Protein AF-0000000073860003 (afdb_homodimer)

Solvent-accessible surface area (backbone atoms only — not comparable to full-atom values): 12724 Å² total; per-residue (Å²): 137,84,79,75,79,78,73,76,79,78,76,76,77,76,80,71,70,50,62,72,56,53,66,66,61,43,52,67,66,56,49,59,69,50,48,46,82,46,78,40,87,59,36,32,38,43,26,42,56,38,38,38,33,42,31,60,68,86,55,84,85,68,78,48,29,36,43,31,42,68,21,88,86,32,28,52,76,45,77,49,65,60,91,73,35,46,34,35,33,33,68,66,51,22,38,40,32,52,45,43,67,75,58,62,57,59,71,77,103,135,82,79,76,80,78,75,74,78,78,76,76,74,76,80,71,71,48,65,76,58,53,66,66,62,42,52,68,66,55,47,60,69,49,47,43,82,47,76,40,87,57,34,34,36,42,26,43,54,38,37,39,35,41,29,59,67,84,55,86,87,66,86,41,29,34,44,29,41,68,22,90,87,34,28,52,78,44,77,50,66,61,89,70,36,46,36,36,34,33,69,67,51,22,38,40,32,52,45,41,64,74,59,64,57,59,73,75,102

Nearest PDB structures (foldseek):
  6lk8-assembly1_j  TM=7.774E-01  e=3.484E-03  Xenopus laevis
  6lk8-assembly1_J  TM=7.773E-01  e=4.598E-03  Xenopus laevis
  8t9a-assembly1_B  TM=6.589E-01  e=7.167E-01  Homo sapiens
  8ajn-assembly1_B  TM=6.308E-01  e=1.057E+00  Homo sapiens
  8ajo-assembly1_B  TM=6.412E-01  e=1.559E+00  Homo sapiens

Organism: Portunus trituberculatus (NCBI:txid210409)

pLDDT: mean 75.08, std 23.68, range [30.08, 98.19]

Sequence (218 aa):
METGGTTPPTTVNNFSVLKHSEYYQESAENVLLAQRFLLCGTTAYIYNKNTVLCVSAVGEGDSGDRVEFSGAGDSILGVGRSQRLPLFFSATNGIVSITPTTANTSTLGMETGGTTPPTTVNNFSVLKHSEYYQESAENVLLAQRFLLCGTTAYIYNKNTVLCVSAVGEGDSGDRVEFSGAGDSILGVGRSQRLPLFFSATNGIVSITPTTANTSTLG

Structure (mmCIF, N/CA/C/O backbone):
data_AF-0000000073860003-model_v1
#
loop_
_entity.id
_entity.type
_entity.pdbx_description
1 polymer 'Nuclear pore complex protein Nup133'
#
loop_
_atom_site.group_PDB
_atom_site.id
_atom_site.type_symbol
_atom_site.label_atom_id
_atom_site.label_alt_id
_atom_site.label_comp_id
_atom_site.label_asym_id
_atom_site.label_entity_id
_atom_site.label_seq_id
_atom_site.pdbx_PDB_ins_code
_atom_site.Cartn_x
_atom_site.Cartn_y
_atom_site.Cartn_z
_atom_site.occupancy
_atom_site.B_iso_or_equiv
_atom_site.auth_seq_id
_atom_site.auth_comp_id
_atom_site.auth_asym_id
_atom_site.auth_atom_id
_atom_site.pdbx_PDB_model_num
ATOM 1 N N . MET A 1 1 ? 35.5 45.375 25.547 1 31.38 1 MET A N 1
ATOM 2 C CA . MET A 1 1 ? 34.344 44.562 25.953 1 31.38 1 MET A CA 1
ATOM 3 C C . MET A 1 1 ? 33.906 43.656 24.812 1 31.38 1 MET A C 1
ATOM 5 O O . MET A 1 1 ? 33.344 44.125 23.812 1 31.38 1 MET A O 1
ATOM 9 N N . GLU A 1 2 ? 34.781 42.719 24.422 1 41.97 2 GLU A N 1
ATOM 10 C CA . GLU A 1 2 ? 34.812 41.688 23.359 1 41.97 2 GLU A CA 1
ATOM 11 C C . GLU A 1 2 ? 33.656 40.719 23.5 1 41.97 2 GLU A C 1
ATOM 13 O O . GLU A 1 2 ? 33.562 39.969 24.469 1 41.97 2 GLU A O 1
ATOM 18 N N . THR A 1 3 ? 32.406 41.25 23.281 1 40.97 3 THR A N 1
ATOM 19 C CA . THR A 1 3 ? 31.156 40.469 23.234 1 40.97 3 THR A CA 1
ATOM 20 C C . THR A 1 3 ? 31.328 39.219 22.391 1 40.97 3 THR A C 1
ATOM 22 O O . THR A 1 3 ? 31.672 39.312 21.203 1 40.97 3 THR A O 1
ATOM 25 N N . GLY A 1 4 ? 31.781 38.125 22.953 1 41.22 4 GLY A N 1
ATOM 26 C CA . GLY A 1 4 ? 31.891 36.719 22.547 1 41.22 4 GLY A CA 1
ATOM 27 C C . GLY A 1 4 ? 30.641 36.219 21.859 1 41.22 4 GLY A C 1
ATOM 28 O O . GLY A 1 4 ? 29.516 36.562 22.25 1 41.22 4 GLY A O 1
ATOM 29 N N . GLY A 1 5 ? 30.656 36.219 20.5 1 43.28 5 GLY A N 1
ATOM 30 C CA . GLY A 1 5 ? 29.75 35.625 19.516 1 43.28 5 GLY A CA 1
ATOM 31 C C . GLY A 1 5 ? 29.297 34.219 19.875 1 43.28 5 GLY A C 1
ATOM 32 O O . GLY A 1 5 ? 30.109 33.344 20.141 1 43.28 5 GLY A O 1
ATOM 33 N N . THR A 1 6 ? 28.266 34.062 20.766 1 46.19 6 THR A N 1
ATOM 34 C CA . THR A 1 6 ? 27.578 32.812 21.094 1 46.19 6 THR A CA 1
ATOM 35 C C . THR A 1 6 ? 27.094 32.125 19.828 1 46.19 6 THR A C 1
ATOM 37 O O . THR A 1 6 ? 26.266 32.656 19.078 1 46.19 6 THR A O 1
ATOM 40 N N . THR A 1 7 ? 28.047 31.578 18.984 1 43.72 7 THR A N 1
ATOM 41 C CA . THR A 1 7 ? 27.672 30.734 17.859 1 43.72 7 THR A CA 1
ATOM 42 C C . THR A 1 7 ? 26.734 29.625 18.312 1 43.72 7 THR A C 1
ATOM 44 O O . THR A 1 7 ? 27.031 28.891 19.266 1 43.72 7 THR A O 1
ATOM 47 N N . PRO A 1 8 ? 25.344 29.828 18.375 1 44.16 8 PRO A N 1
ATOM 48 C CA . PRO A 1 8 ? 24.422 28.734 18.703 1 44.16 8 PRO A CA 1
ATOM 49 C C . PRO A 1 8 ? 24.641 27.5 17.844 1 44.16 8 PRO A C 1
ATOM 51 O O . PRO A 1 8 ? 24.812 27.609 16.625 1 44.16 8 PRO A O 1
ATOM 54 N N . PRO A 1 9 ? 25.422 26.422 18.234 1 41.53 9 PRO A N 1
ATOM 55 C CA . PRO A 1 9 ? 25.578 25.188 17.484 1 41.53 9 PRO A CA 1
ATOM 56 C C . PRO A 1 9 ? 24.234 24.578 17.062 1 41.53 9 PRO A C 1
ATOM 58 O O . PRO A 1 9 ? 23.391 24.312 17.906 1 41.53 9 PRO A O 1
ATOM 61 N N . THR A 1 10 ? 23.422 25.125 16.094 1 39.94 10 THR A N 1
ATOM 62 C CA . THR A 1 10 ? 22.188 24.469 15.648 1 39.94 10 THR A CA 1
ATOM 63 C C . THR A 1 10 ? 22.484 23.047 15.148 1 39.94 10 THR A C 1
ATOM 65 O O . THR A 1 10 ? 23.141 22.875 14.117 1 39.94 10 THR A O 1
ATOM 68 N N . THR A 1 11 ? 22.938 22.094 15.961 1 38.38 11 THR A N 1
ATOM 69 C CA . THR A 1 11 ? 23.172 20.703 15.586 1 38.38 11 THR A CA 1
ATOM 70 C C . THR A 1 11 ? 21.906 20.094 14.977 1 38.38 11 THR A C 1
ATOM 72 O O . THR A 1 11 ? 20.891 19.953 15.648 1 38.38 11 THR A O 1
ATOM 75 N N . VAL A 1 12 ? 21.453 20.5 13.805 1 36.16 12 VAL A N 1
ATOM 76 C CA . VAL A 1 12 ? 20.406 19.75 13.109 1 36.16 12 VAL A CA 1
ATOM 77 C C . VAL A 1 12 ? 20.812 18.297 12.969 1 36.16 12 VAL A C 1
ATOM 79 O O . VAL A 1 12 ? 21.906 17.984 12.508 1 36.16 12 VAL A O 1
ATOM 82 N N . ASN A 1 13 ? 20.625 17.469 14.031 1 32.88 13 ASN A N 1
ATOM 83 C CA . ASN A 1 13 ? 20.719 16.016 13.945 1 32.88 13 ASN A CA 1
ATOM 84 C C . ASN A 1 13 ? 20 15.477 12.711 1 32.88 13 ASN A C 1
ATOM 86 O O . ASN A 1 13 ? 18.828 15.773 12.484 1 32.88 13 ASN A O 1
ATOM 90 N N . ASN A 1 14 ? 20.719 15.32 11.586 1 31.27 14 ASN A N 1
ATOM 91 C CA . ASN A 1 14 ? 20.297 14.594 10.391 1 31.27 14 ASN A CA 1
ATOM 92 C C . ASN A 1 14 ? 19.562 13.305 10.75 1 31.27 14 ASN A C 1
ATOM 94 O O . ASN A 1 14 ? 20.156 12.406 11.359 1 31.27 14 ASN A O 1
ATOM 98 N N . PHE A 1 15 ? 18.328 13.273 11.148 1 33.22 15 PHE A N 1
ATOM 99 C CA . PHE A 1 15 ? 17.5 12.078 11.219 1 33.22 15 PHE A CA 1
ATOM 100 C C . PHE A 1 15 ? 17.719 11.195 9.992 1 33.22 15 PHE A C 1
ATOM 102 O O . PHE A 1 15 ? 17.562 11.648 8.859 1 33.22 15 PHE A O 1
ATOM 109 N N . SER A 1 16 ? 18.766 10.242 9.977 1 31.83 16 SER A N 1
ATOM 110 C CA . SER A 1 16 ? 19.172 9.211 9.031 1 31.83 16 SER A CA 1
ATOM 111 C C . SER A 1 16 ? 17.969 8.375 8.586 1 31.83 16 SER A C 1
ATOM 113 O O . SER A 1 16 ? 17.25 7.809 9.414 1 31.83 16 SER A O 1
ATOM 115 N N . VAL A 1 17 ? 17.359 8.594 7.473 1 34.5 17 VAL A N 1
ATOM 116 C CA . VAL A 1 17 ? 16.656 7.824 6.457 1 34.5 17 VAL A CA 1
ATOM 117 C C . VAL A 1 17 ? 17.281 6.445 6.312 1 34.5 17 VAL A C 1
ATOM 119 O O . VAL A 1 17 ? 16.75 5.578 5.613 1 34.5 17 VAL A O 1
ATOM 122 N N . LEU A 1 18 ? 18.391 6.207 7.051 1 34.19 18 LEU A N 1
ATOM 123 C CA . LEU A 1 18 ? 19.141 4.961 6.902 1 34.19 18 LEU A CA 1
ATOM 124 C C . LEU A 1 18 ? 18.25 3.76 7.188 1 34.19 18 LEU A C 1
ATOM 126 O O . LEU A 1 18 ? 18.438 2.689 6.605 1 34.19 18 LEU A O 1
ATOM 130 N N . LYS A 1 19 ? 17.438 3.955 8.227 1 37.44 19 LYS A N 1
ATOM 131 C CA . LYS A 1 19 ? 16.844 2.693 8.648 1 37.44 19 LYS A CA 1
ATOM 132 C C . LYS A 1 19 ? 16.047 2.055 7.516 1 37.44 19 LYS A C 1
ATOM 134 O O . LYS A 1 19 ? 16.094 0.84 7.316 1 37.44 19 LYS A O 1
ATOM 139 N N . HIS A 1 20 ? 15.242 2.781 6.812 1 38.25 20 HIS A N 1
ATOM 140 C CA . HIS A 1 20 ? 14.477 2.145 5.746 1 38.25 20 HIS A CA 1
ATOM 141 C C . HIS A 1 20 ? 15.391 1.546 4.688 1 38.25 20 HIS A C 1
ATOM 143 O O . HIS A 1 20 ? 15.07 0.52 4.086 1 38.25 20 HIS A O 1
ATOM 149 N N . SER A 1 21 ? 16.516 2.211 4.43 1 39.97 21 SER A N 1
ATOM 150 C CA . SER A 1 21 ? 17.422 1.714 3.4 1 39.97 21 SER A CA 1
ATOM 151 C C . SER A 1 21 ? 18.109 0.424 3.844 1 39.97 21 SER A C 1
ATOM 153 O O . SER A 1 21 ? 18.406 -0.442 3.018 1 39.97 21 SER A O 1
ATOM 155 N N . GLU A 1 22 ? 18.516 0.365 5.066 1 41.28 22 GLU A N 1
ATOM 156 C CA . GLU A 1 22 ? 19.312 -0.774 5.512 1 41.28 22 GLU A CA 1
ATOM 157 C C . GLU A 1 22 ? 18.531 -2.074 5.414 1 41.28 22 GLU A C 1
ATOM 159 O O . GLU A 1 22 ? 19.078 -3.127 5.105 1 41.28 22 GLU A O 1
ATOM 164 N N . TYR A 1 23 ? 17.297 -1.994 5.996 1 42.53 23 TYR A N 1
ATOM 165 C CA . TYR A 1 23 ? 16.625 -3.283 6.074 1 42.53 23 TYR A CA 1
ATOM 166 C C . TYR A 1 23 ? 16.531 -3.936 4.703 1 42.53 23 TYR A C 1
ATOM 168 O O . TYR A 1 23 ? 16.594 -5.164 4.586 1 42.53 23 TYR A O 1
ATOM 176 N N . TYR A 1 24 ? 16.391 -3.078 3.723 1 46.22 24 TYR A N 1
ATOM 177 C CA . TYR A 1 24 ? 16.25 -3.709 2.416 1 46.22 24 TYR A CA 1
ATOM 178 C C . TYR A 1 24 ? 17.562 -4.375 1.99 1 46.22 24 TYR A C 1
ATOM 180 O O . TYR A 1 24 ? 17.594 -5.082 0.981 1 46.22 24 TYR A O 1
ATOM 188 N N . GLN A 1 25 ? 18.609 -3.771 2.523 1 52.16 25 GLN A N 1
ATOM 189 C CA . GLN A 1 25 ? 19.781 -4.336 1.873 1 52.16 25 GLN A CA 1
ATOM 190 C C . GLN A 1 25 ? 20.062 -5.758 2.363 1 52.16 25 GLN A C 1
ATOM 192 O O . GLN A 1 25 ? 21.172 -6.066 2.793 1 52.16 25 GLN A O 1
ATOM 197 N N . GLU A 1 26 ? 19.078 -6.328 2.885 1 58.41 26 GLU A N 1
ATOM 198 C CA . GLU A 1 26 ? 19.359 -7.738 3.145 1 58.41 26 GLU A CA 1
ATOM 199 C C . GLU A 1 26 ? 20.031 -8.398 1.948 1 58.41 26 GLU A C 1
ATOM 201 O O . GLU A 1 26 ? 19.812 -8 0.804 1 58.41 26 GLU A O 1
ATOM 206 N N . SER A 1 27 ? 21.078 -9.25 2.217 1 72.25 27 SER A N 1
ATOM 207 C CA . SER A 1 27 ? 21.641 -9.992 1.096 1 72.25 27 SER A CA 1
ATOM 208 C C . SER A 1 27 ? 20.562 -10.445 0.128 1 72.25 27 SER A C 1
ATOM 210 O O . SER A 1 27 ? 19.422 -10.688 0.533 1 72.25 27 SER A O 1
ATOM 212 N N . ALA A 1 28 ? 20.938 -10.367 -1.06 1 67.88 28 ALA A N 1
ATOM 213 C CA . ALA A 1 28 ? 20.016 -10.836 -2.088 1 67.88 28 ALA A CA 1
ATOM 214 C C . ALA A 1 28 ? 19.422 -12.195 -1.718 1 67.88 28 ALA A C 1
ATOM 216 O O . ALA A 1 28 ? 18.234 -12.453 -1.937 1 67.88 28 ALA A O 1
ATOM 217 N N . GLU A 1 29 ? 20.391 -13.023 -1.181 1 75.38 29 GLU A N 1
ATOM 218 C CA . GLU A 1 29 ? 19.953 -14.352 -0.765 1 75.38 29 GLU A CA 1
ATOM 219 C C . GLU A 1 29 ? 18.875 -14.266 0.321 1 75.38 29 GLU A C 1
ATOM 221 O O . GLU A 1 29 ? 17.844 -14.93 0.238 1 75.38 29 GLU A O 1
ATOM 226 N N . ASN A 1 30 ? 19.094 -13.492 1.27 1 76.25 30 ASN A N 1
ATOM 227 C CA . ASN A 1 30 ? 18.125 -13.344 2.361 1 76.25 30 ASN A CA 1
ATOM 228 C C . ASN A 1 30 ? 16.828 -12.727 1.879 1 76.25 30 ASN A C 1
ATOM 230 O O . ASN A 1 30 ? 15.742 -13.117 2.33 1 76.25 30 ASN A O 1
ATOM 234 N N . VAL A 1 31 ? 16.969 -11.859 0.949 1 75.44 31 VAL A N 1
ATOM 235 C CA . VAL A 1 31 ? 15.789 -11.203 0.387 1 75.44 31 VAL A CA 1
ATOM 236 C C . VAL A 1 31 ? 14.938 -12.219 -0.364 1 75.44 31 VAL A C 1
ATOM 238 O O . VAL A 1 31 ? 13.711 -12.25 -0.205 1 75.44 31 VAL A O 1
ATOM 241 N N . LEU A 1 32 ? 15.617 -13.07 -1.112 1 78.25 32 LEU A N 1
ATOM 242 C CA . LEU A 1 32 ? 14.906 -14.078 -1.885 1 78.25 32 LEU A CA 1
ATOM 243 C C . LEU A 1 32 ? 14.25 -15.102 -0.965 1 78.25 32 LEU A C 1
ATOM 245 O O . LEU A 1 32 ? 13.109 -15.516 -1.201 1 78.25 32 LEU A O 1
ATOM 249 N N . LEU A 1 33 ? 14.977 -15.352 0.1 1 79.44 33 LEU A N 1
ATOM 250 C CA . LEU A 1 33 ? 14.469 -16.359 1.027 1 79.44 33 LEU A CA 1
ATOM 251 C C . LEU A 1 33 ? 13.305 -15.797 1.847 1 79.44 33 LEU A C 1
ATOM 253 O O . LEU A 1 33 ? 12.484 -16.562 2.365 1 79.44 33 LEU A O 1
ATOM 257 N N . ALA A 1 34 ? 13.18 -14.531 1.848 1 84.94 34 ALA A N 1
ATOM 258 C CA . ALA A 1 34 ? 12.164 -13.906 2.686 1 84.94 34 ALA A CA 1
ATOM 259 C C . ALA A 1 34 ? 10.891 -13.625 1.888 1 84.94 34 ALA A C 1
ATOM 261 O O . ALA A 1 34 ? 9.891 -13.164 2.441 1 84.94 34 ALA A O 1
ATOM 262 N N . GLN A 1 35 ? 11.008 -14.008 0.613 1 91.25 35 GLN A N 1
ATOM 263 C CA . GLN A 1 35 ? 9.844 -13.719 -0.209 1 91.25 35 GLN A CA 1
ATOM 264 C C . GLN A 1 35 ? 8.789 -14.812 -0.077 1 91.25 35 GLN A C 1
ATOM 266 O O . GLN A 1 35 ? 9.125 -16 0.004 1 91.25 35 GLN A O 1
ATOM 271 N N . ARG A 1 36 ? 7.566 -14.469 0.026 1 94.81 36 ARG A N 1
ATOM 272 C CA . ARG A 1 36 ? 6.379 -15.312 -0.013 1 94.81 36 ARG A CA 1
ATOM 273 C C . ARG A 1 36 ? 5.52 -15 -1.234 1 94.81 36 ARG A C 1
ATOM 275 O O . ARG A 1 36 ? 5.734 -13.992 -1.905 1 94.81 36 ARG A O 1
ATOM 282 N N . PHE A 1 37 ? 4.605 -16.109 -1.566 1 93.31 37 PHE A N 1
ATOM 283 C CA . PHE A 1 37 ? 3.846 -15.992 -2.803 1 93.31 37 PHE A CA 1
ATOM 284 C C . PHE A 1 37 ? 2.363 -16.25 -2.555 1 93.31 37 PHE A C 1
ATOM 286 O O . PHE A 1 37 ? 2.006 -17.156 -1.808 1 93.31 37 PHE A O 1
ATOM 293 N N . LEU A 1 38 ? 1.535 -15.336 -3.199 1 95.62 38 LEU A N 1
ATOM 294 C CA . LEU A 1 38 ? 0.087 -15.508 -3.23 1 95.62 38 LEU A CA 1
ATOM 295 C C . LEU A 1 38 ? -0.454 -15.32 -4.645 1 95.62 38 LEU A C 1
ATOM 297 O O . LEU A 1 38 ? -0.144 -14.328 -5.305 1 95.62 38 LEU A O 1
ATOM 301 N N . LEU A 1 39 ? -1.175 -16.297 -5.148 1 93.88 39 LEU A N 1
ATOM 302 C CA . LEU A 1 39 ? -1.792 -16.188 -6.465 1 93.88 39 LEU A CA 1
ATOM 303 C C . LEU A 1 39 ? -3.295 -15.969 -6.344 1 93.88 39 LEU A C 1
ATOM 305 O O . LEU A 1 39 ? -3.986 -16.719 -5.652 1 93.88 39 LEU A O 1
ATOM 309 N N . CYS A 1 40 ? -3.748 -14.875 -6.922 1 94.38 40 CYS A N 1
ATOM 310 C CA . CYS A 1 40 ? -5.172 -14.578 -7.008 1 94.38 40 CYS A CA 1
ATOM 311 C C . CYS A 1 40 ? -5.598 -14.352 -8.453 1 94.38 40 CYS A C 1
ATOM 313 O O . CYS A 1 40 ? -5.266 -13.32 -9.047 1 94.38 40 CYS A O 1
ATOM 315 N N . GLY A 1 41 ? -6.332 -15.227 -9.023 1 91.19 41 GLY A N 1
ATOM 316 C CA . GLY A 1 41 ? -6.602 -15.141 -10.445 1 91.19 41 GLY A CA 1
ATOM 317 C C . GLY A 1 41 ? -5.348 -15.195 -11.297 1 91.19 41 GLY A C 1
ATOM 318 O O . GLY A 1 41 ? -4.539 -16.109 -11.164 1 91.19 41 GLY A O 1
ATOM 319 N N . THR A 1 42 ? -5.176 -14.141 -12.109 1 90.88 42 THR A N 1
ATOM 320 C CA . THR A 1 42 ? -4.016 -14.102 -12.992 1 90.88 42 THR A CA 1
ATOM 321 C C . THR A 1 42 ? -2.932 -13.188 -12.422 1 90.88 42 THR A C 1
ATOM 323 O O . THR A 1 42 ? -1.959 -12.867 -13.109 1 90.88 42 THR A O 1
ATOM 326 N N . THR A 1 43 ? -3.066 -12.805 -11.211 1 92.38 43 THR A N 1
ATOM 327 C CA . THR A 1 43 ? -2.078 -11.922 -10.602 1 92.38 43 THR A CA 1
ATOM 328 C C . THR A 1 43 ? -1.357 -12.633 -9.461 1 92.38 43 THR A C 1
ATOM 330 O O . THR A 1 43 ? -1.997 -13.219 -8.578 1 92.38 43 THR A O 1
ATOM 333 N N . ALA A 1 44 ? -0.019 -12.648 -9.562 1 92.88 44 ALA A N 1
ATOM 334 C CA . ALA A 1 44 ? 0.825 -13.148 -8.484 1 92.88 44 ALA A CA 1
ATOM 335 C C . ALA A 1 44 ? 1.304 -12.008 -7.586 1 92.88 44 ALA A C 1
ATOM 337 O O . ALA A 1 44 ? 1.68 -10.938 -8.078 1 92.88 44 ALA A O 1
ATOM 338 N N . TYR A 1 45 ? 1.245 -12.203 -6.285 1 95.06 45 TYR A N 1
ATOM 339 C CA . TYR A 1 45 ? 1.774 -11.281 -5.285 1 95.06 45 TYR A CA 1
ATOM 340 C C . TYR A 1 45 ? 3.006 -11.859 -4.605 1 95.06 45 TYR A C 1
ATOM 342 O O . TYR A 1 45 ? 2.914 -12.867 -3.891 1 9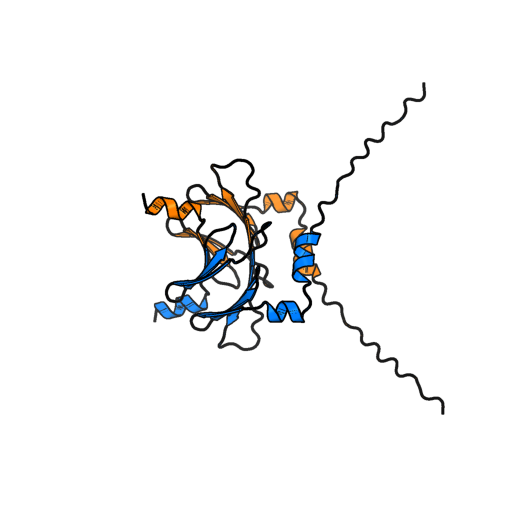5.06 45 TYR A O 1
ATOM 350 N N . ILE A 1 46 ? 4.145 -11.273 -4.898 1 94.62 46 ILE A N 1
ATOM 351 C CA . ILE A 1 46 ? 5.41 -11.625 -4.266 1 94.62 46 ILE A CA 1
ATOM 352 C C . ILE A 1 46 ? 5.738 -10.617 -3.166 1 94.62 46 ILE A C 1
ATOM 354 O O . ILE A 1 46 ? 5.77 -9.406 -3.412 1 94.62 46 ILE A O 1
ATOM 358 N N . TYR A 1 47 ? 5.852 -11.203 -1.932 1 95.62 47 TYR A N 1
ATOM 359 C CA . TYR A 1 47 ? 5.957 -10.211 -0.871 1 95.62 47 TYR A CA 1
ATOM 360 C C . TYR A 1 47 ? 6.961 -10.641 0.19 1 95.62 47 TYR A C 1
ATOM 362 O O . TYR A 1 47 ? 7.258 -11.836 0.321 1 95.62 47 TYR A O 1
ATOM 370 N N . ASN A 1 48 ? 7.574 -9.68 0.805 1 94.62 48 ASN A N 1
ATOM 371 C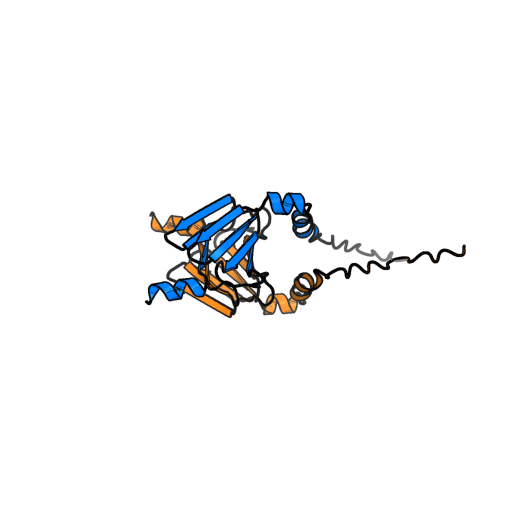 CA . ASN A 1 48 ? 8.32 -9.852 2.045 1 94.62 48 ASN A CA 1
ATOM 372 C C . ASN A 1 48 ? 7.695 -9.07 3.195 1 94.62 48 ASN A C 1
ATOM 374 O O . ASN A 1 48 ? 6.527 -8.68 3.121 1 94.62 48 ASN A O 1
ATOM 378 N N . LYS A 1 49 ? 8.406 -8.773 4.219 1 93.5 49 LYS A N 1
ATOM 379 C CA . LYS A 1 49 ? 7.836 -8.172 5.422 1 93.5 49 LYS A CA 1
ATOM 380 C C . LYS A 1 49 ? 7.289 -6.777 5.137 1 93.5 49 LYS A C 1
ATOM 382 O O . LYS A 1 49 ? 6.336 -6.336 5.781 1 93.5 49 LYS A O 1
ATOM 387 N N . ASN A 1 50 ? 7.75 -6.141 4.082 1 93.75 50 ASN A N 1
ATOM 388 C CA . ASN A 1 50 ? 7.395 -4.73 3.961 1 93.75 50 ASN A CA 1
ATOM 389 C C . ASN A 1 50 ? 6.945 -4.383 2.545 1 93.75 50 ASN A C 1
ATOM 391 O O . ASN A 1 50 ? 6.586 -3.238 2.266 1 93.75 50 ASN A O 1
ATOM 395 N N . THR A 1 51 ? 7.02 -5.402 1.67 1 94.19 51 THR A N 1
ATOM 396 C CA . THR A 1 51 ? 6.781 -5.055 0.273 1 94.19 51 THR A CA 1
ATOM 397 C C . THR A 1 51 ? 5.902 -6.102 -0.402 1 94.19 51 THR A C 1
ATOM 399 O O . THR A 1 51 ? 6.074 -7.301 -0.181 1 94.19 51 THR A O 1
ATOM 402 N N . VAL A 1 52 ? 5.004 -5.605 -1.275 1 96.69 52 VAL A N 1
ATOM 403 C CA . VAL A 1 52 ? 4.227 -6.461 -2.166 1 96.69 52 VAL A CA 1
ATOM 404 C C . VAL A 1 52 ? 4.512 -6.09 -3.619 1 96.69 52 VAL A C 1
ATOM 406 O O . VAL A 1 52 ? 4.324 -4.941 -4.023 1 96.69 52 VAL A O 1
ATOM 409 N N . LEU A 1 53 ? 5.039 -7.086 -4.34 1 93.94 53 LEU A N 1
ATOM 410 C CA . LEU A 1 53 ? 5.199 -6.961 -5.785 1 93.94 53 LEU A CA 1
ATOM 411 C C . LEU A 1 53 ? 4.074 -7.68 -6.52 1 93.94 53 LEU A C 1
ATOM 413 O O . LEU A 1 53 ? 3.852 -8.875 -6.309 1 93.94 53 LEU A O 1
ATOM 417 N N . CYS A 1 54 ? 3.289 -6.906 -7.297 1 94.56 54 CYS A N 1
ATOM 418 C CA . CYS A 1 54 ? 2.184 -7.465 -8.07 1 94.56 54 CYS A CA 1
ATOM 419 C C . CYS A 1 54 ? 2.607 -7.742 -9.508 1 94.56 54 CYS A C 1
ATOM 421 O O . CYS A 1 54 ? 3.012 -6.824 -10.227 1 94.56 54 CYS A O 1
ATOM 423 N N . VAL A 1 55 ? 2.469 -9.055 -9.914 1 91.5 55 VAL A N 1
ATOM 424 C CA . VAL A 1 55 ? 2.924 -9.453 -11.242 1 91.5 55 VAL A CA 1
ATOM 425 C C . VAL A 1 55 ? 1.829 -10.242 -11.953 1 91.5 55 VAL A C 1
ATOM 427 O O . VAL A 1 55 ? 1.162 -11.078 -11.336 1 91.5 55 VAL A O 1
ATOM 430 N N . SER A 1 56 ? 1.568 -9.844 -13.164 1 90.25 56 SER A N 1
ATOM 431 C CA . SER A 1 56 ? 0.675 -10.688 -13.953 1 90.25 56 SER A CA 1
ATOM 432 C C . SER A 1 56 ? 1.286 -12.062 -14.203 1 90.25 56 SER A C 1
ATOM 434 O O . SER A 1 56 ? 2.451 -12.164 -14.586 1 90.25 56 SER A O 1
ATOM 436 N N . ALA A 1 57 ? 0.534 -13.055 -13.977 1 85.81 57 ALA A N 1
ATOM 437 C CA . ALA A 1 57 ? 0.997 -14.422 -14.188 1 85.81 57 ALA A CA 1
ATOM 438 C C . ALA A 1 57 ? 0.924 -14.797 -15.664 1 85.81 57 ALA A C 1
ATOM 440 O O . ALA A 1 57 ? 1.539 -15.773 -16.094 1 85.81 57 ALA A O 1
ATOM 441 N N . VAL A 1 58 ? 0.139 -14.133 -16.516 1 81 58 VAL A N 1
ATOM 442 C CA . VAL A 1 58 ? -0.068 -14.523 -17.906 1 81 58 VAL A CA 1
ATOM 443 C C . VAL A 1 58 ? 0.681 -13.562 -18.844 1 81 58 VAL A C 1
ATOM 445 O O . VAL A 1 58 ? 0.739 -13.781 -20.047 1 81 58 VAL A O 1
ATOM 448 N N . GLY A 1 59 ? 1.502 -12.555 -18.422 1 71.19 59 GLY A N 1
ATOM 449 C CA . GLY A 1 59 ? 2.189 -11.617 -19.297 1 71.19 59 GLY A CA 1
ATOM 450 C C . GLY A 1 59 ? 3.695 -11.625 -19.109 1 71.19 59 GLY A C 1
ATOM 451 O O . GLY A 1 59 ? 4.191 -11.945 -18.031 1 71.19 59 GLY A O 1
ATOM 452 N N . GLU A 1 60 ? 4.418 -11.695 -20.266 1 65.81 60 GLU A N 1
ATOM 453 C CA . GLU A 1 60 ? 5.879 -11.641 -20.25 1 65.81 60 GLU A CA 1
ATOM 454 C C . GLU A 1 60 ? 6.379 -10.227 -20.016 1 65.81 60 GLU A C 1
ATOM 456 O O . GLU A 1 60 ? 5.781 -9.258 -20.5 1 65.81 60 GLU A O 1
ATOM 461 N N . GLY A 1 61 ? 7.453 -10.07 -19.188 1 63.28 61 GLY A N 1
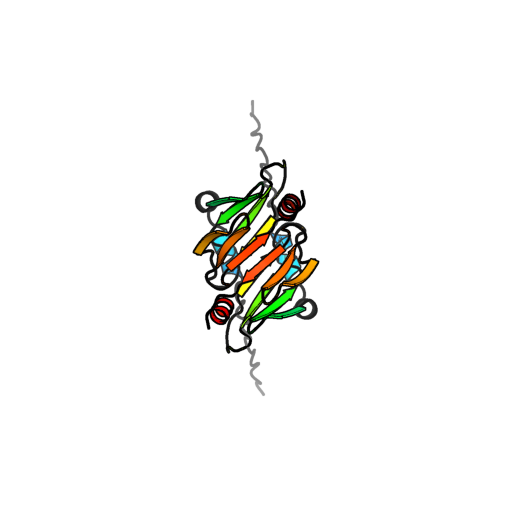ATOM 462 C CA . GLY A 1 61 ? 8.219 -8.836 -19.172 1 63.28 61 GLY A CA 1
ATOM 463 C C . GLY A 1 61 ? 7.652 -7.797 -18.234 1 63.28 61 GLY A C 1
ATOM 464 O O . GLY A 1 61 ? 8.078 -6.641 -18.234 1 63.28 61 GLY A O 1
ATOM 465 N N . ASP A 1 62 ? 6.551 -8.117 -17.5 1 63.62 62 ASP A N 1
ATOM 466 C CA . ASP A 1 62 ? 5.98 -7.047 -16.672 1 63.62 62 ASP A CA 1
ATOM 467 C C . ASP A 1 62 ? 6.84 -6.785 -15.445 1 63.62 62 ASP A C 1
ATOM 469 O O . ASP A 1 62 ? 7.227 -7.719 -14.734 1 63.62 62 ASP A O 1
ATOM 473 N N . SER A 1 63 ? 7.465 -5.559 -15.461 1 72.75 63 SER A N 1
ATOM 474 C CA . SER A 1 63 ? 8.062 -5.113 -14.203 1 72.75 63 SER A CA 1
ATOM 475 C C . SER A 1 63 ? 7.004 -4.895 -13.133 1 72.75 63 SER A C 1
ATOM 477 O O . SER A 1 63 ? 6.062 -4.117 -13.328 1 72.75 63 SER A O 1
ATOM 479 N N . GLY A 1 64 ? 6.809 -5.891 -12.406 1 83.44 64 GLY A N 1
ATOM 480 C CA . GLY A 1 64 ? 5.902 -5.902 -11.273 1 83.44 64 GLY A CA 1
ATOM 481 C C . GLY A 1 64 ? 5.68 -4.527 -10.672 1 83.44 64 GLY A C 1
ATOM 482 O O . GLY A 1 64 ? 6.465 -3.607 -10.898 1 83.44 64 GLY A O 1
ATOM 483 N N . ASP A 1 65 ? 4.414 -4.273 -10.164 1 89.5 65 ASP A N 1
ATOM 484 C CA . ASP A 1 65 ? 4.074 -3.072 -9.406 1 89.5 65 ASP A CA 1
ATOM 485 C C . ASP A 1 65 ? 4.281 -3.295 -7.91 1 89.5 65 ASP A C 1
ATOM 487 O O . ASP A 1 65 ? 4.137 -4.414 -7.418 1 89.5 65 ASP A O 1
ATOM 491 N N . ARG A 1 66 ? 4.645 -2.123 -7.242 1 94.06 66 ARG A N 1
ATOM 492 C CA . ARG A 1 66 ? 5.094 -2.326 -5.871 1 94.06 66 ARG A CA 1
ATOM 493 C C . ARG A 1 66 ? 4.316 -1.441 -4.902 1 94.06 66 ARG A C 1
ATOM 495 O O . ARG A 1 66 ? 4.156 -0.242 -5.141 1 94.06 66 ARG A O 1
ATOM 502 N N . VAL A 1 67 ? 3.809 -2.033 -3.867 1 97.12 67 VAL A N 1
ATOM 503 C CA . VAL A 1 67 ? 3.236 -1.358 -2.707 1 97.12 67 VAL A CA 1
ATOM 504 C C . VAL A 1 67 ? 4.098 -1.628 -1.475 1 97.12 67 VAL A C 1
ATOM 506 O O . VAL A 1 67 ? 4.434 -2.779 -1.184 1 97.12 67 VAL A O 1
ATOM 509 N N . GLU A 1 68 ? 4.434 -0.542 -0.728 1 96.56 68 GLU A N 1
ATOM 510 C CA . GLU A 1 68 ? 5.344 -0.701 0.402 1 96.56 68 GLU A CA 1
ATOM 511 C C . GLU A 1 68 ? 4.699 -0.235 1.703 1 96.56 68 GLU A C 1
ATOM 513 O O . GLU A 1 68 ? 4 0.781 1.727 1 96.56 68 GLU A O 1
ATOM 518 N N . PHE A 1 69 ? 4.91 -1.016 2.678 1 95 69 PHE A N 1
ATOM 519 C CA . PHE A 1 69 ? 4.57 -0.718 4.062 1 95 69 PHE A CA 1
ATOM 520 C C . PHE A 1 69 ? 5.762 -0.109 4.797 1 95 69 PHE A C 1
ATOM 522 O O . PHE A 1 69 ? 6.625 -0.832 5.293 1 95 69 PHE A O 1
ATOM 529 N N . SER A 1 70 ? 5.75 1.191 4.809 1 91.5 70 SER A N 1
ATOM 530 C CA . SER A 1 70 ? 7.004 1.872 5.113 1 91.5 70 SER A CA 1
ATOM 531 C C . SER A 1 70 ? 6.93 2.582 6.461 1 91.5 70 SER A C 1
ATOM 533 O O . SER A 1 70 ? 7.902 3.205 6.895 1 91.5 70 SER A O 1
ATOM 535 N N . GLY A 1 71 ? 5.914 2.486 7.129 1 86.31 71 GLY A N 1
ATOM 536 C CA . GLY A 1 71 ? 5.836 3.115 8.438 1 86.31 71 GLY A CA 1
ATOM 537 C C . GLY A 1 71 ? 6.781 2.496 9.453 1 86.31 71 GLY A C 1
ATOM 538 O O . GLY A 1 71 ? 7.156 1.328 9.328 1 86.31 71 GLY A O 1
ATOM 539 N N . ALA A 1 72 ? 7.164 3.346 10.383 1 85.25 72 ALA A N 1
ATOM 540 C CA . ALA A 1 72 ? 7.996 2.82 11.461 1 85.25 72 ALA A CA 1
ATOM 541 C C . ALA A 1 72 ? 7.316 1.647 12.156 1 85.25 72 ALA A C 1
ATOM 543 O O . ALA A 1 72 ? 6.168 1.758 12.594 1 85.25 72 ALA A O 1
ATOM 544 N N . GLY A 1 73 ? 8.008 0.494 12.188 1 87.44 73 GLY A N 1
ATOM 545 C CA . GLY A 1 73 ? 7.48 -0.683 12.867 1 87.44 73 GLY A CA 1
ATOM 546 C C . GLY A 1 73 ? 6.426 -1.415 12.055 1 87.44 73 GLY A C 1
ATOM 547 O O . GLY A 1 73 ? 5.867 -2.41 12.516 1 87.44 73 GLY A O 1
ATOM 548 N N . ASP A 1 74 ? 6.16 -0.905 10.93 1 91.56 74 ASP A N 1
ATOM 549 C CA . ASP A 1 74 ? 5.137 -1.563 10.117 1 91.56 74 ASP A CA 1
ATOM 550 C C . ASP A 1 74 ? 5.699 -2.799 9.422 1 91.56 74 ASP A C 1
ATOM 552 O O . ASP A 1 74 ? 6.879 -2.832 9.062 1 91.56 74 ASP A O 1
ATOM 556 N N . SER A 1 75 ? 4.898 -3.766 9.336 1 95.44 75 SER A N 1
ATOM 557 C CA . SER A 1 75 ? 5.203 -5.004 8.625 1 95.44 75 SER A CA 1
ATOM 558 C C . SER A 1 75 ? 3.932 -5.762 8.258 1 95.44 75 SER A C 1
ATOM 560 O O . SER A 1 75 ? 2.889 -5.574 8.883 1 95.44 75 SER A O 1
ATOM 562 N N . ILE A 1 76 ? 4.031 -6.559 7.223 1 97.12 76 ILE A N 1
ATOM 563 C CA . ILE A 1 76 ? 2.959 -7.496 6.906 1 97.12 76 ILE A CA 1
ATOM 564 C C . ILE A 1 76 ? 2.992 -8.672 7.883 1 97.12 76 ILE A C 1
ATOM 566 O O . ILE A 1 76 ? 3.955 -9.438 7.902 1 97.12 76 ILE A O 1
ATOM 570 N N . LEU A 1 77 ? 1.994 -8.758 8.648 1 96.88 77 LEU A N 1
ATOM 571 C CA . LEU A 1 77 ? 1.892 -9.805 9.656 1 96.88 77 LEU A CA 1
ATOM 572 C C . LEU A 1 77 ? 1.387 -11.102 9.047 1 96.88 77 LEU A C 1
ATOM 574 O O . LEU A 1 77 ? 1.637 -12.188 9.578 1 96.88 77 LEU A O 1
ATOM 578 N N . GLY A 1 78 ? 0.535 -10.961 7.992 1 96.56 78 GLY A N 1
ATOM 579 C CA . GLY A 1 78 ? -0.085 -12.078 7.305 1 96.56 78 GLY A CA 1
ATOM 580 C C . GLY A 1 78 ? -0.838 -11.672 6.055 1 96.56 78 GLY A C 1
ATOM 581 O O . GLY A 1 78 ? -1.025 -10.484 5.793 1 96.56 78 GLY A O 1
ATOM 582 N N . VAL A 1 79 ? -1.108 -12.766 5.324 1 97 79 VAL A N 1
ATOM 583 C CA . VAL A 1 79 ? -1.853 -12.531 4.09 1 97 79 VAL A CA 1
ATOM 584 C C . VAL A 1 79 ? -3.018 -13.516 4 1 97 79 VAL A C 1
ATOM 586 O O . VAL A 1 79 ? -2.918 -14.656 4.469 1 97 79 VAL A O 1
ATOM 589 N N . GLY A 1 80 ? -4.105 -12.93 3.529 1 94.81 80 GLY A N 1
ATOM 590 C CA . GLY A 1 80 ? -5.273 -13.75 3.248 1 94.81 80 GLY A CA 1
ATOM 591 C C . GLY A 1 80 ? -5.996 -13.344 1.976 1 94.81 80 GLY A C 1
ATOM 592 O O . GLY A 1 80 ? -5.461 -12.578 1.172 1 94.81 80 GLY A O 1
ATOM 593 N N . ARG A 1 81 ? -7.133 -14.07 1.738 1 94.06 81 ARG A N 1
ATOM 594 C CA . ARG A 1 81 ? -7.934 -13.727 0.564 1 94.06 81 ARG A CA 1
ATOM 595 C C . ARG A 1 81 ? -9.422 -13.742 0.892 1 94.06 81 ARG A C 1
ATOM 597 O O . ARG A 1 81 ? -9.898 -14.617 1.616 1 94.06 81 ARG A O 1
ATOM 604 N N . SER A 1 82 ? -9.992 -12.672 0.486 1 94.44 82 SER A N 1
ATOM 605 C CA . SER A 1 82 ? -11.453 -12.648 0.417 1 94.44 82 SER A CA 1
ATOM 606 C C . SER A 1 82 ? -11.938 -12.836 -1.018 1 94.44 82 SER A C 1
ATOM 608 O O . SER A 1 82 ? -11.875 -11.906 -1.823 1 94.44 82 SER A O 1
ATOM 610 N N . GLN A 1 83 ? -12.445 -14.023 -1.381 1 88.88 83 GLN A N 1
ATOM 611 C CA . GLN A 1 83 ? -12.719 -14.398 -2.764 1 88.88 83 GLN A CA 1
ATOM 612 C C . GLN A 1 83 ? -11.492 -14.195 -3.646 1 88.88 83 GLN A C 1
ATOM 614 O O . GLN A 1 83 ? -10.477 -14.875 -3.48 1 88.88 83 GLN A O 1
ATOM 619 N N . ARG A 1 84 ? -11.359 -13.227 -4.512 1 86.81 84 ARG A N 1
ATOM 620 C CA . ARG A 1 84 ? -10.211 -13.008 -5.387 1 86.81 84 ARG A CA 1
ATOM 621 C C . ARG A 1 84 ? -9.461 -11.734 -5.004 1 86.81 84 ARG A C 1
ATOM 623 O O . ARG A 1 84 ? -8.648 -11.227 -5.785 1 86.81 84 ARG A O 1
ATOM 630 N N . LEU A 1 85 ? -9.773 -11.312 -3.812 1 93.12 85 LEU A N 1
ATOM 631 C CA . LEU A 1 85 ? -9.164 -10.078 -3.33 1 93.12 85 LEU A CA 1
ATOM 632 C C . LEU A 1 85 ? -8.055 -10.375 -2.328 1 93.12 85 LEU A C 1
ATOM 634 O O . LEU A 1 85 ? -8.328 -10.836 -1.216 1 93.12 85 LEU A O 1
ATOM 638 N N . PRO A 1 86 ? -6.812 -10.18 -2.648 1 96.75 86 PRO A N 1
ATOM 639 C CA . PRO A 1 86 ? -5.75 -10.359 -1.66 1 96.75 86 PRO A CA 1
ATOM 640 C C . PRO A 1 86 ? -5.828 -9.359 -0.515 1 96.75 86 PRO A C 1
ATOM 642 O O . PRO A 1 86 ? -6.086 -8.172 -0.746 1 96.75 86 PRO A O 1
ATOM 645 N N . LEU A 1 87 ? -5.598 -9.836 0.693 1 97.94 87 LEU A N 1
ATOM 646 C CA . LEU A 1 87 ? -5.629 -9.031 1.913 1 97.94 87 LEU A CA 1
ATOM 647 C C . LEU A 1 87 ? -4.289 -9.094 2.637 1 97.94 87 LEU A C 1
ATOM 649 O O . LEU A 1 87 ? -3.789 -10.18 2.938 1 97.94 87 LEU A O 1
ATOM 653 N N . PHE A 1 88 ? -3.723 -7.996 2.881 1 98.06 88 PHE A N 1
ATOM 654 C CA . PHE A 1 88 ? -2.471 -7.906 3.623 1 98.06 88 PHE A CA 1
ATOM 655 C C . PHE A 1 88 ? -2.693 -7.27 4.988 1 98.06 88 PHE A C 1
ATOM 657 O O . PHE A 1 88 ? -3.102 -6.109 5.078 1 98.06 88 PHE A O 1
ATOM 664 N N . PHE A 1 89 ? -2.367 -8.055 5.984 1 97.69 89 PHE A N 1
ATOM 665 C CA . PHE A 1 89 ? -2.523 -7.57 7.348 1 97.69 89 PHE A CA 1
ATOM 666 C C . PHE A 1 89 ? -1.279 -6.816 7.801 1 97.69 89 PHE A C 1
ATOM 668 O O . PHE A 1 89 ? -0.215 -7.414 7.977 1 97.69 89 PHE A O 1
ATOM 675 N N . SER A 1 90 ? -1.424 -5.512 7.953 1 96.62 90 SER A N 1
ATOM 676 C CA . SER A 1 90 ? -0.345 -4.617 8.359 1 96.62 90 SER A CA 1
ATOM 677 C C . SER A 1 90 ? -0.339 -4.41 9.875 1 96.62 90 SER A C 1
ATOM 679 O O . SER A 1 90 ? -1.396 -4.25 10.484 1 96.62 90 SER A O 1
ATOM 681 N N . ALA A 1 91 ? 0.815 -4.348 10.422 1 95.75 91 ALA A N 1
ATOM 682 C CA . ALA A 1 91 ? 0.964 -4.164 11.859 1 95.75 91 ALA A CA 1
ATOM 683 C C . ALA A 1 91 ? 0.39 -2.824 12.305 1 95.75 91 ALA A C 1
ATOM 685 O O . ALA A 1 91 ? -0.066 -2.684 13.445 1 95.75 91 ALA A O 1
ATOM 686 N N . THR A 1 92 ? 0.368 -1.818 11.352 1 92.88 92 THR A N 1
ATOM 687 C CA . THR A 1 92 ? 0.029 -0.478 11.812 1 92.88 92 THR A CA 1
ATOM 688 C C . THR A 1 92 ? -1.148 0.087 11.023 1 92.88 92 THR A C 1
ATOM 690 O O . THR A 1 92 ? -1.883 0.943 11.523 1 92.88 92 THR A O 1
ATOM 693 N N . ASN A 1 93 ? -1.445 -0.427 9.82 1 93.69 93 ASN A N 1
ATOM 694 C CA . ASN A 1 93 ? -2.443 0.173 8.945 1 93.69 93 ASN A CA 1
ATOM 695 C C . ASN A 1 93 ? -3.756 -0.605 8.977 1 93.69 93 ASN A C 1
ATOM 697 O O . ASN A 1 93 ? -4.789 -0.109 8.516 1 93.69 93 ASN A O 1
ATOM 701 N N . GLY A 1 94 ? -3.775 -1.731 9.516 1 95.44 94 GLY A N 1
ATOM 702 C CA . GLY A 1 94 ? -4.91 -2.631 9.383 1 95.44 94 GLY A CA 1
ATOM 703 C C . GLY A 1 94 ? -4.832 -3.516 8.156 1 95.44 94 GLY A C 1
ATOM 704 O O . GLY A 1 94 ? -3.812 -4.164 7.914 1 95.44 94 GLY A O 1
ATOM 705 N N . ILE A 1 95 ? -5.895 -3.547 7.336 1 97 95 ILE A N 1
ATOM 706 C CA . ILE A 1 95 ? -5.926 -4.402 6.152 1 97 95 ILE A CA 1
ATOM 707 C C . ILE A 1 95 ? -5.73 -3.551 4.898 1 97 95 ILE A C 1
ATOM 709 O O . ILE A 1 95 ? -6.434 -2.561 4.695 1 97 95 ILE A O 1
ATOM 713 N N . VAL A 1 96 ? -4.789 -3.912 4.105 1 98 96 VAL A N 1
ATOM 714 C CA . VAL A 1 96 ? -4.578 -3.318 2.791 1 98 96 VAL A CA 1
ATOM 715 C C . VAL A 1 96 ? -4.949 -4.328 1.704 1 98 96 VAL A C 1
ATOM 717 O O . VAL A 1 96 ? -4.453 -5.457 1.7 1 98 96 VAL A O 1
ATOM 720 N N . SER A 1 97 ? -5.75 -3.922 0.828 1 98.19 97 SER A N 1
ATOM 721 C CA . SER A 1 97 ? -6.156 -4.789 -0.273 1 98.19 97 SER A CA 1
ATOM 722 C C . SER A 1 97 ? -5.793 -4.18 -1.622 1 98.19 97 SER A C 1
ATOM 724 O O . SER A 1 97 ? -5.797 -2.955 -1.777 1 98.19 97 SER A O 1
ATOM 726 N N . ILE A 1 98 ? -5.531 -5.047 -2.594 1 97.62 98 ILE A N 1
ATOM 727 C CA . ILE A 1 98 ? -5.156 -4.621 -3.938 1 97.62 98 ILE A CA 1
ATOM 728 C C . ILE A 1 98 ? -6.055 -5.305 -4.965 1 97.62 98 ILE A C 1
ATOM 730 O O . ILE A 1 98 ? -6.098 -6.535 -5.039 1 97.62 98 ILE A O 1
ATOM 734 N N . THR A 1 99 ? -6.809 -4.473 -5.699 1 95.62 99 THR A N 1
ATOM 735 C CA . THR A 1 99 ? -7.609 -4.965 -6.812 1 95.62 99 THR A CA 1
ATOM 736 C C . THR A 1 99 ? -6.969 -4.594 -8.148 1 95.62 99 THR A C 1
ATOM 738 O O . THR A 1 99 ? -7.082 -3.451 -8.602 1 95.62 99 THR A O 1
ATOM 741 N N . PRO A 1 100 ? -6.316 -5.602 -8.719 1 92.06 100 PRO A N 1
ATOM 742 C CA . PRO A 1 100 ? -5.684 -5.281 -10 1 92.06 100 PRO A CA 1
ATOM 743 C C . PRO A 1 100 ? -6.691 -4.859 -11.062 1 92.06 100 PRO A C 1
ATOM 745 O O . PRO A 1 100 ? -7.852 -5.273 -11.023 1 92.06 100 PRO A O 1
ATOM 748 N N . THR A 1 101 ? -6.316 -3.992 -11.961 1 86.31 101 THR A N 1
ATOM 749 C CA . THR A 1 101 ? -7.164 -3.549 -13.062 1 86.31 101 THR A CA 1
ATOM 750 C C . THR A 1 101 ? -7.668 -4.742 -13.875 1 86.31 101 THR A C 1
ATOM 752 O O . THR A 1 101 ? -8.789 -4.715 -14.391 1 86.31 101 THR A O 1
ATOM 755 N N . THR A 1 102 ? -6.879 -5.836 -13.898 1 75.81 102 THR A N 1
ATOM 756 C CA . THR A 1 102 ? -7.219 -7.023 -14.68 1 75.81 102 THR A CA 1
ATOM 757 C C . THR A 1 102 ? -8.297 -7.84 -13.969 1 75.81 102 THR A C 1
ATOM 759 O O . THR A 1 102 ? -8.945 -8.688 -14.586 1 75.81 102 THR A O 1
ATOM 762 N N . ALA A 1 103 ? -8.469 -7.727 -12.68 1 64.75 103 ALA A N 1
ATOM 763 C CA . ALA A 1 103 ? -9.469 -8.477 -11.93 1 64.75 103 ALA A CA 1
ATOM 764 C C . ALA A 1 103 ? -10.883 -8.031 -12.305 1 64.75 103 ALA A C 1
ATOM 766 O O . ALA A 1 103 ? -11.82 -8.82 -12.266 1 64.75 103 ALA A O 1
ATOM 767 N N . ASN A 1 104 ? -11.117 -6.734 -12.414 1 57 104 ASN A N 1
ATOM 768 C CA . ASN A 1 104 ? -12.453 -6.207 -12.688 1 57 104 ASN A CA 1
ATOM 769 C C . ASN A 1 104 ? -12.984 -6.688 -14.039 1 57 104 ASN A C 1
ATOM 771 O O . ASN A 1 104 ? -14.18 -6.602 -14.305 1 57 104 ASN A O 1
ATOM 775 N N . THR A 1 105 ? -12.18 -7.082 -14.812 1 50.34 105 THR A N 1
ATOM 776 C CA . THR A 1 105 ? -12.727 -7.543 -16.078 1 50.34 105 THR A CA 1
ATOM 777 C C . THR A 1 105 ? -13.406 -8.898 -15.922 1 50.34 105 THR A C 1
ATOM 779 O O . THR A 1 105 ? -14.195 -9.312 -16.781 1 50.34 105 THR A O 1
ATOM 782 N N . SER A 1 106 ? -13.078 -9.578 -14.977 1 51.31 106 SER A N 1
ATOM 783 C CA . SER A 1 106 ? -13.719 -10.891 -14.961 1 51.31 106 SER A CA 1
ATOM 784 C C . SER A 1 106 ? -15.156 -10.789 -14.461 1 51.31 106 SER A C 1
ATOM 786 O O . SER A 1 106 ? -15.906 -11.766 -14.531 1 51.31 106 SER A O 1
ATOM 788 N N . THR A 1 107 ? -15.469 -9.75 -13.703 1 43.5 107 THR A N 1
ATOM 789 C CA . THR A 1 107 ? -16.844 -9.844 -13.219 1 43.5 107 THR A CA 1
ATOM 790 C C . THR A 1 107 ? -17.828 -9.391 -14.289 1 43.5 107 THR A C 1
ATOM 792 O O . THR A 1 107 ? -19.047 -9.562 -14.133 1 43.5 107 THR A O 1
ATOM 795 N N . LEU A 1 108 ? -17.391 -8.648 -15.141 1 38.25 108 LEU A N 1
ATOM 796 C CA . LEU A 1 108 ? -18.438 -8.234 -16.062 1 38.25 108 LEU A CA 1
ATOM 797 C C . LEU A 1 108 ? -18.578 -9.234 -17.219 1 38.25 108 LEU A C 1
ATOM 799 O O . LEU A 1 108 ? -19.359 -9.008 -18.141 1 38.25 108 LEU A O 1
ATOM 803 N N . GLY A 1 109 ? -17.875 -10.195 -17.375 1 34.88 109 GLY A N 1
ATOM 804 C CA . GLY A 1 109 ? -18.25 -11.148 -18.391 1 34.88 109 GLY A CA 1
ATOM 805 C C . GLY A 1 109 ? -18.984 -12.359 -17.844 1 34.88 109 GLY A C 1
ATOM 806 O O . GLY A 1 109 ? -18.859 -12.68 -16.656 1 34.88 109 GLY A O 1
ATOM 807 N N . MET B 1 1 ? 57.062 -13.117 -25.25 1 30.08 1 MET B N 1
ATOM 808 C CA . MET B 1 1 ? 55.969 -13.695 -24.484 1 30.08 1 MET B CA 1
ATOM 809 C C . MET B 1 1 ? 55.188 -12.617 -23.734 1 30.08 1 MET B C 1
ATOM 811 O O . MET B 1 1 ? 55.344 -12.438 -22.531 1 30.08 1 MET B O 1
ATOM 815 N N . GLU B 1 2 ? 55.031 -11.438 -24.312 1 42.09 2 GLU B N 1
ATOM 816 C CA . GLU B 1 2 ? 54.438 -10.172 -23.859 1 42.09 2 GLU B CA 1
ATOM 817 C C . GLU B 1 2 ? 52.938 -10.312 -23.656 1 42.09 2 GLU B C 1
ATOM 819 O O . GLU B 1 2 ? 52.156 -10.258 -24.609 1 42.09 2 GLU B O 1
ATOM 824 N N . THR B 1 3 ? 52.5 -11.461 -22.938 1 40.44 3 THR B N 1
ATOM 825 C CA . THR B 1 3 ? 51.094 -11.75 -22.719 1 40.44 3 THR B CA 1
ATOM 826 C C . THR B 1 3 ? 50.406 -10.547 -22.094 1 40.44 3 THR B C 1
ATOM 828 O O . THR B 1 3 ? 50.812 -10.047 -21.047 1 40.44 3 THR B O 1
ATOM 831 N N . GLY B 1 4 ? 49.75 -9.688 -22.875 1 40.62 4 GLY B N 1
ATOM 832 C CA . GLY B 1 4 ? 48.812 -8.578 -22.797 1 40.62 4 GLY B CA 1
ATOM 833 C C . GLY B 1 4 ? 47.656 -8.844 -21.844 1 40.62 4 GLY B C 1
ATOM 834 O O . GLY B 1 4 ? 47.094 -9.938 -21.859 1 40.62 4 GLY B O 1
ATOM 835 N N . GLY B 1 5 ? 47.812 -8.453 -20.531 1 42.84 5 GLY B N 1
ATOM 836 C CA . GLY B 1 5 ? 46.875 -8.406 -19.422 1 42.84 5 GLY B CA 1
ATOM 837 C C . GLY B 1 5 ? 45.531 -7.801 -19.797 1 42.84 5 GLY B C 1
ATOM 838 O O . GLY B 1 5 ? 45.469 -6.656 -20.25 1 42.84 5 GLY B O 1
ATOM 839 N N . THR B 1 6 ? 44.625 -8.531 -20.531 1 46.47 6 THR B N 1
ATOM 840 C CA . THR B 1 6 ? 43.25 -8.164 -20.844 1 46.47 6 THR B CA 1
ATOM 841 C C . THR B 1 6 ? 42.5 -7.797 -19.578 1 46.47 6 THR B C 1
ATOM 843 O O . THR B 1 6 ? 42.281 -8.633 -18.703 1 46.47 6 THR B O 1
ATOM 846 N N . THR B 1 7 ? 42.875 -6.684 -18.891 1 43.38 7 THR B N 1
ATOM 847 C CA . THR B 1 7 ? 42.062 -6.199 -17.781 1 43.38 7 THR B CA 1
ATOM 848 C C . THR B 1 7 ? 40.594 -6.023 -18.219 1 43.38 7 THR B C 1
ATOM 850 O O . THR B 1 7 ? 40.312 -5.355 -19.219 1 43.38 7 THR B O 1
ATOM 853 N N . PRO B 1 8 ? 39.688 -7.094 -18.188 1 43.06 8 PRO B N 1
ATOM 854 C CA . PRO B 1 8 ? 38.281 -6.926 -18.484 1 43.06 8 PRO B CA 1
ATOM 855 C C . PRO B 1 8 ? 37.625 -5.816 -17.656 1 43.06 8 PRO B C 1
ATOM 857 O O . PRO B 1 8 ? 37.781 -5.777 -16.422 1 43.06 8 PRO B O 1
ATOM 860 N N . PRO B 1 9 ? 37.594 -4.492 -18.016 1 41.5 9 PRO B N 1
ATOM 861 C CA . PRO B 1 9 ? 36.906 -3.447 -17.266 1 41.5 9 PRO B CA 1
ATOM 862 C C . PRO B 1 9 ? 35.438 -3.814 -16.969 1 41.5 9 PRO B C 1
ATOM 864 O O . PRO B 1 9 ? 34.656 -4.078 -17.875 1 41.5 9 PRO B O 1
ATOM 867 N N . THR B 1 10 ? 35.062 -4.82 -16.094 1 38.88 10 THR B N 1
ATOM 868 C CA . THR B 1 10 ? 33.688 -5.098 -15.773 1 38.88 10 THR B CA 1
ATOM 869 C C . THR B 1 10 ? 33 -3.848 -15.227 1 38.88 10 THR B C 1
ATOM 871 O O . THR B 1 10 ? 33.312 -3.375 -14.141 1 38.88 10 THR B O 1
ATOM 874 N N . THR B 1 11 ? 32.75 -2.773 -16 1 37.91 11 THR B N 1
ATOM 875 C CA . THR B 1 11 ? 32.031 -1.572 -15.625 1 37.91 11 THR B CA 1
ATOM 876 C C . THR B 1 11 ? 30.656 -1.932 -15.07 1 37.91 11 THR B C 1
ATOM 878 O O . THR B 1 11 ? 29.797 -2.447 -15.797 1 37.91 11 THR B O 1
ATOM 881 N N . VAL B 1 12 ? 30.516 -2.596 -13.906 1 35.72 12 VAL B N 1
ATOM 882 C CA . VAL B 1 12 ? 29.219 -2.725 -13.266 1 35.72 12 VAL B CA 1
ATOM 883 C C . VAL B 1 12 ? 28.562 -1.349 -13.125 1 35.72 12 VAL B C 1
ATOM 885 O O . VAL B 1 12 ? 29.203 -0.41 -12.625 1 35.72 12 VAL B O 1
ATOM 888 N N . ASN B 1 13 ? 27.906 -0.824 -14.195 1 32.38 13 ASN B N 1
ATOM 889 C CA . ASN B 1 13 ? 27.016 0.326 -14.125 1 32.38 13 ASN B CA 1
ATOM 890 C C . ASN B 1 13 ? 26.109 0.255 -12.898 1 32.38 13 ASN B C 1
ATOM 892 O O . ASN B 1 13 ? 25.422 -0.75 -12.68 1 32.38 13 ASN B O 1
ATOM 896 N N . ASN B 1 14 ? 26.531 0.814 -11.758 1 31.31 14 ASN B N 1
ATOM 897 C CA . ASN B 1 14 ? 25.734 1.082 -10.57 1 31.31 14 ASN B CA 1
ATOM 898 C C . ASN B 1 14 ? 24.344 1.584 -10.9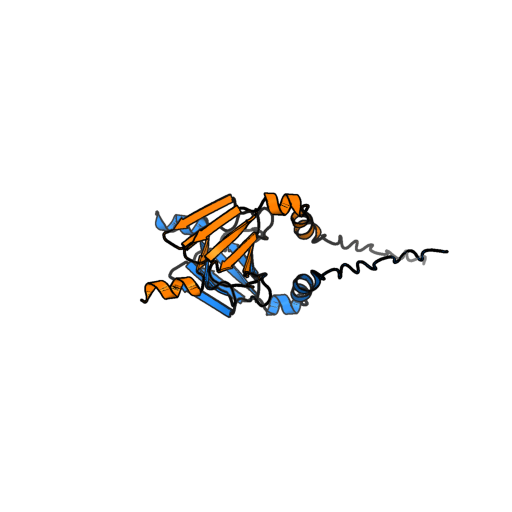45 1 31.31 14 ASN B C 1
ATOM 900 O O . ASN B 1 14 ? 24.203 2.656 -11.531 1 31.31 14 ASN B O 1
ATOM 904 N N . PHE B 1 15 ? 23.391 0.803 -11.352 1 32.88 15 PHE B N 1
ATOM 905 C CA . PHE B 1 15 ? 21.969 1.169 -11.43 1 32.88 15 PHE B CA 1
ATOM 906 C C . PHE B 1 15 ? 21.562 1.972 -10.203 1 32.88 15 PHE B C 1
ATOM 908 O O . PHE B 1 15 ? 21.719 1.511 -9.07 1 32.88 15 PHE B O 1
ATOM 915 N N . SER B 1 16 ? 21.781 3.355 -10.172 1 30.94 16 SER B N 1
ATOM 916 C CA . SER B 1 16 ? 21.375 4.363 -9.203 1 30.94 16 SER B CA 1
ATOM 917 C C . SER B 1 16 ? 19.906 4.227 -8.836 1 30.94 16 SER B C 1
ATOM 919 O O . SER B 1 16 ? 19.047 4.242 -9.719 1 30.94 16 SER B O 1
ATOM 921 N N . VAL B 1 17 ? 19.547 3.609 -7.793 1 33.72 17 VAL B N 1
ATOM 922 C CA . VAL B 1 17 ? 18.438 3.709 -6.859 1 33.72 17 VAL B CA 1
ATOM 923 C C . VAL B 1 17 ? 18.047 5.176 -6.672 1 33.72 17 VAL B C 1
ATOM 925 O O . VAL B 1 17 ? 17.078 5.484 -5.965 1 33.72 17 VAL B O 1
ATOM 928 N N . LEU B 1 18 ? 18.766 6.094 -7.355 1 33.59 18 LEU B N 1
ATOM 929 C CA . LEU B 1 18 ? 18.547 7.523 -7.18 1 33.59 18 LEU B CA 1
ATOM 930 C C . LEU B 1 18 ? 17.094 7.891 -7.445 1 33.59 18 LEU B C 1
ATOM 932 O O . LEU B 1 18 ? 16.578 8.859 -6.883 1 33.59 18 LEU B O 1
ATOM 936 N N . LYS B 1 19 ? 16.594 7.266 -8.508 1 36.62 19 LYS B N 1
ATOM 937 C CA . LYS B 1 19 ? 15.344 7.879 -8.922 1 36.62 19 LYS B CA 1
ATOM 938 C C . LYS B 1 19 ? 14.32 7.867 -7.785 1 36.62 19 LYS B C 1
ATOM 940 O O . LYS B 1 19 ? 13.602 8.844 -7.582 1 36.62 19 LYS B O 1
ATOM 945 N N . HIS B 1 20 ? 14.141 6.797 -7.094 1 37.81 20 HIS B N 1
ATOM 946 C CA . HIS B 1 20 ? 13.148 6.82 -6.027 1 37.81 20 HIS B CA 1
ATOM 947 C C . HIS B 1 20 ? 13.492 7.863 -4.969 1 37.81 20 HIS B C 1
ATOM 949 O O . HIS B 1 20 ? 12.602 8.422 -4.328 1 37.81 20 HIS B O 1
ATOM 955 N N . SER B 1 21 ? 14.797 8.047 -4.715 1 39.41 21 SER B N 1
ATOM 956 C CA . SER B 1 21 ? 15.195 9 -3.682 1 39.41 21 SER B CA 1
ATOM 957 C C . SER B 1 21 ? 14.93 10.438 -4.121 1 39.41 21 SER B C 1
ATOM 959 O O . SER B 1 21 ? 14.648 11.305 -3.293 1 39.41 21 SER B O 1
ATOM 961 N N . GLU B 1 22 ? 15.234 10.742 -5.352 1 40.56 22 GLU B N 1
ATOM 962 C CA . GLU B 1 22 ? 15.172 12.133 -5.801 1 40.56 22 GLU B CA 1
ATOM 963 C C . GLU B 1 22 ? 13.758 12.688 -5.672 1 40.56 22 GLU B C 1
ATOM 965 O O . GLU B 1 22 ? 13.586 13.875 -5.371 1 40.56 22 GLU B O 1
ATOM 970 N N . TYR B 1 23 ? 12.828 11.898 -6.305 1 42 23 TYR B N 1
ATOM 971 C CA . TYR B 1 23 ? 11.531 12.562 -6.43 1 42 23 TYR B CA 1
ATOM 972 C C . TYR B 1 23 ? 11.047 13.07 -5.078 1 42 23 TYR B C 1
ATOM 974 O O . TYR B 1 23 ? 10.414 14.125 -4.996 1 42 23 TYR B O 1
ATOM 982 N N . TYR B 1 24 ? 11.344 12.289 -4.078 1 45.53 24 TYR B N 1
ATOM 983 C CA . TYR B 1 24 ? 10.742 12.742 -2.828 1 45.53 24 TYR B CA 1
ATOM 984 C C . TYR B 1 24 ? 11.398 14.031 -2.342 1 45.53 24 TYR B C 1
ATOM 986 O O . TYR B 1 24 ? 11 14.594 -1.319 1 45.53 24 TYR B O 1
ATOM 994 N N . GLN B 1 25 ? 12.633 14.156 -2.842 1 52.16 25 GLN B N 1
ATOM 995 C CA . GLN B 1 25 ? 13.211 15.297 -2.129 1 52.16 25 GLN B CA 1
ATOM 996 C C . GLN B 1 25 ? 12.586 16.609 -2.59 1 52.16 25 GLN B C 1
ATOM 998 O O . GLN B 1 25 ? 13.273 17.469 -3.148 1 52.16 25 GLN B O 1
ATOM 1003 N N . GLU B 1 26 ? 11.453 16.484 -3.105 1 58.22 26 GLU B N 1
ATOM 1004 C CA . GLU B 1 26 ? 10.828 17.781 -3.348 1 58.22 26 GLU B CA 1
ATOM 1005 C C . GLU B 1 26 ? 10.984 18.703 -2.145 1 58.22 26 GLU B C 1
ATOM 1007 O O . GLU B 1 26 ? 11.047 18.25 -1.003 1 58.22 26 GLU B O 1
ATOM 1012 N N . SER B 1 27 ? 11.312 20.016 -2.42 1 69.31 27 SER B N 1
ATOM 1013 C CA . SER B 1 27 ? 11.32 20.953 -1.3 1 69.31 27 SER B CA 1
ATOM 1014 C C . SER B 1 27 ? 10.164 20.672 -0.343 1 69.31 27 SER B C 1
ATOM 1016 O O . SER B 1 27 ? 9.109 20.188 -0.757 1 69.31 27 SER B O 1
ATOM 1018 N N . ALA B 1 28 ? 10.453 20.828 0.881 1 68.75 28 ALA B N 1
ATOM 1019 C CA . ALA B 1 28 ? 9.422 20.641 1.894 1 68.75 28 ALA B CA 1
ATOM 1020 C C . ALA B 1 28 ? 8.141 21.375 1.51 1 68.75 28 ALA B C 1
ATOM 1022 O O . ALA B 1 28 ? 7.039 20.844 1.699 1 68.75 28 ALA B O 1
ATOM 1023 N N . GLU B 1 29 ? 8.445 22.656 0.969 1 75.19 29 GLU B N 1
ATOM 1024 C CA . GLU B 1 29 ? 7.293 23.438 0.541 1 75.19 29 GLU B CA 1
ATOM 1025 C C . GLU B 1 29 ? 6.508 22.719 -0.554 1 75.19 29 GLU B C 1
ATOM 1027 O O . GLU B 1 29 ? 5.281 22.625 -0.484 1 75.19 29 GLU B O 1
ATOM 1032 N N . ASN B 1 30 ? 7.168 22.234 -1.519 1 75.88 30 ASN B N 1
ATOM 1033 C CA . ASN B 1 30 ? 6.504 21.531 -2.615 1 75.88 30 ASN B CA 1
ATOM 1034 C C . ASN B 1 30 ? 5.828 20.25 -2.137 1 75.88 30 ASN B C 1
ATOM 1036 O O . ASN B 1 30 ? 4.742 19.906 -2.602 1 75.88 30 ASN B O 1
ATOM 1040 N N . VAL B 1 31 ? 6.453 19.672 -1.197 1 74.94 31 VAL B N 1
ATOM 1041 C CA . VAL B 1 31 ? 5.91 18.438 -0.639 1 74.94 31 VAL B CA 1
ATOM 1042 C C . VAL B 1 31 ? 4.602 18.734 0.092 1 74.94 31 VAL B C 1
ATOM 1044 O O . VAL B 1 31 ? 3.611 18.031 -0.084 1 74.94 31 VAL B O 1
ATOM 1047 N N . LEU B 1 32 ? 4.625 19.812 0.877 1 78.06 32 LEU B N 1
ATOM 1048 C CA . LEU B 1 32 ? 3.432 20.188 1.629 1 78.06 32 LEU B CA 1
ATOM 1049 C C . LEU B 1 32 ? 2.305 20.609 0.689 1 78.06 32 LEU B C 1
ATOM 1051 O O . LEU B 1 32 ? 1.145 20.25 0.907 1 78.06 32 LEU B O 1
ATOM 1055 N N . LEU B 1 33 ? 2.738 21.25 -0.377 1 79.44 33 LEU B N 1
ATOM 1056 C CA . LEU B 1 33 ? 1.742 21.734 -1.324 1 79.44 33 LEU B CA 1
ATOM 1057 C C . LEU B 1 33 ? 1.165 20.578 -2.146 1 79.44 33 LEU B C 1
ATOM 1059 O O . LEU B 1 33 ? 0.06 20.688 -2.682 1 79.44 33 LEU B O 1
ATOM 1063 N N . ALA B 1 34 ? 1.829 19.5 -2.119 1 84.56 34 ALA B N 1
ATOM 1064 C CA . ALA B 1 34 ? 1.406 18.391 -2.957 1 84.56 34 ALA B CA 1
ATOM 1065 C C . ALA B 1 34 ? 0.548 17.406 -2.168 1 84.56 34 ALA B C 1
ATOM 1067 O O . ALA B 1 34 ? 0.034 16.422 -2.725 1 84.56 34 ALA B O 1
ATOM 1068 N N . GLN B 1 35 ? 0.407 17.766 -0.883 1 91.31 35 GLN B N 1
ATOM 1069 C CA . GLN B 1 35 ? -0.362 16.828 -0.07 1 91.31 35 GLN B CA 1
ATOM 1070 C C . GLN B 1 35 ? -1.861 17.078 -0.222 1 91.31 35 GLN B C 1
ATOM 1072 O O . GLN B 1 35 ? -2.303 18.219 -0.305 1 91.31 35 GLN B O 1
ATOM 1077 N N . ARG B 1 36 ? -2.629 16.078 -0.354 1 94.69 36 ARG B N 1
ATOM 1078 C CA . ARG B 1 36 ? -4.086 16.047 -0.34 1 94.69 36 ARG B CA 1
ATOM 1079 C C . ARG B 1 36 ? -4.605 15.273 0.87 1 94.69 36 ARG B C 1
ATOM 1081 O O . ARG B 1 36 ? -3.838 14.594 1.556 1 94.69 36 ARG B O 1
ATOM 1088 N N . PHE B 1 37 ? -6.004 15.602 1.163 1 93.19 37 PHE B N 1
ATOM 1089 C CA . PHE B 1 37 ? -6.562 15.047 2.389 1 93.19 37 PHE B CA 1
ATOM 1090 C C . PHE B 1 37 ? -7.898 14.367 2.113 1 93.19 37 PHE B C 1
ATOM 1092 O O . PHE B 1 37 ? -8.719 14.883 1.354 1 93.19 37 PHE B O 1
ATOM 1099 N N . LEU B 1 38 ? -8.016 13.133 2.764 1 95.56 38 LEU B N 1
ATOM 1100 C CA . LEU B 1 38 ? -9.273 12.398 2.766 1 95.56 38 LEU B CA 1
ATOM 1101 C C . LEU B 1 38 ? -9.617 11.914 4.172 1 95.56 38 LEU B C 1
ATOM 1103 O O . LEU B 1 38 ? -8.789 11.289 4.836 1 95.56 38 LEU B O 1
ATOM 1107 N N . LEU B 1 39 ? -10.789 12.258 4.668 1 93.88 39 LEU B N 1
ATOM 1108 C CA . LEU B 1 39 ? -11.242 11.789 5.973 1 93.88 39 LEU B CA 1
ATOM 1109 C C . LEU B 1 39 ? -12.305 10.711 5.828 1 93.88 39 LEU B C 1
ATOM 1111 O O . LEU B 1 39 ? -13.297 10.906 5.117 1 93.88 39 LEU B O 1
ATOM 1115 N N . CYS B 1 40 ? -12.016 9.562 6.383 1 94.31 40 CYS B N 1
ATOM 1116 C CA . CYS B 1 40 ? -12.984 8.477 6.445 1 94.31 40 CYS B CA 1
ATOM 1117 C C . CYS B 1 40 ? -13.211 8.023 7.883 1 94.31 40 CYS B C 1
ATOM 1119 O O . CYS B 1 40 ? -12.344 7.391 8.484 1 94.31 40 CYS B O 1
ATOM 1121 N N . GLY B 1 41 ? -14.336 8.312 8.445 1 91.31 41 GLY B N 1
ATOM 1122 C CA . GLY B 1 41 ? -14.523 8.07 9.867 1 91.31 41 GLY B CA 1
ATOM 1123 C C . GLY B 1 41 ? -13.562 8.852 10.742 1 91.31 41 GLY B C 1
ATOM 1124 O O . GLY B 1 41 ? -13.461 10.078 10.617 1 91.31 41 GLY B O 1
ATOM 1125 N N . THR B 1 42 ? -12.805 8.109 11.555 1 90.94 42 THR B N 1
ATOM 1126 C CA . THR B 1 42 ? -11.867 8.766 12.461 1 90.94 42 THR B CA 1
ATOM 1127 C C . THR B 1 42 ? -10.445 8.68 11.914 1 90.94 42 THR B C 1
ATOM 1129 O O . THR B 1 42 ? -9.484 8.992 12.625 1 90.94 42 THR B O 1
ATOM 1132 N N . THR B 1 43 ? -10.312 8.289 10.703 1 92.56 43 THR B N 1
ATOM 1133 C CA . THR B 1 43 ? -8.984 8.18 10.117 1 92.56 43 THR B CA 1
ATOM 1134 C C . THR B 1 43 ? -8.812 9.188 8.977 1 92.56 43 THR B C 1
ATOM 1136 O O . THR B 1 43 ? -9.664 9.281 8.094 1 92.56 43 THR B O 1
ATOM 1139 N N . ALA B 1 44 ? -7.758 10.008 9.102 1 92.88 44 ALA B N 1
ATOM 1140 C CA . ALA B 1 44 ? -7.367 10.922 8.031 1 92.88 44 ALA B CA 1
ATOM 1141 C C . ALA B 1 44 ? -6.281 10.305 7.152 1 92.88 44 ALA B C 1
ATOM 1143 O O . ALA B 1 44 ? -5.344 9.688 7.656 1 92.88 44 ALA B O 1
ATOM 1144 N N . TYR B 1 45 ? -6.426 10.43 5.855 1 95 45 TYR B N 1
ATOM 1145 C CA . TYR B 1 45 ? -5.434 10.023 4.871 1 95 45 TYR B CA 1
ATOM 1146 C C . TYR B 1 45 ? -4.789 11.234 4.207 1 95 45 TYR B C 1
ATOM 1148 O O . TYR B 1 45 ? -5.453 11.984 3.49 1 95 45 TYR B O 1
ATOM 1156 N N . ILE B 1 46 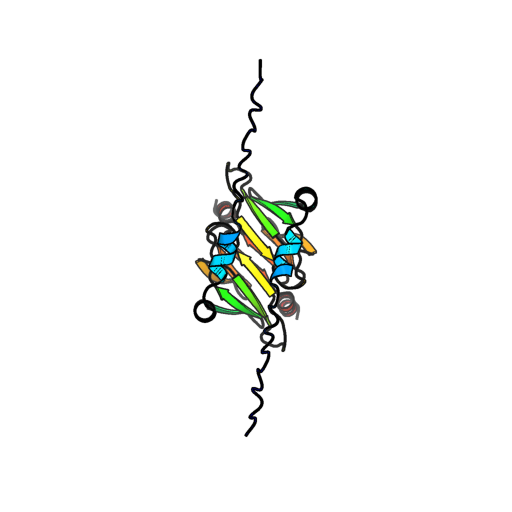? -3.535 11.445 4.527 1 94.56 46 ILE B N 1
ATOM 1157 C CA . ILE B 1 46 ? -2.723 12.492 3.914 1 94.56 46 ILE B CA 1
ATOM 1158 C C . ILE B 1 46 ? -1.84 11.883 2.824 1 94.56 46 ILE B C 1
ATOM 1160 O O . ILE B 1 46 ? -1.096 10.938 3.078 1 94.56 46 ILE B O 1
ATOM 1164 N N . TYR B 1 47 ? -2.076 12.43 1.593 1 95.5 47 TYR B N 1
ATOM 1165 C CA . TYR B 1 47 ? -1.375 11.695 0.542 1 95.5 47 TYR B CA 1
ATOM 1166 C C . TYR B 1 47 ? -0.816 12.656 -0.505 1 95.5 47 TYR B C 1
ATOM 1168 O O . TYR B 1 47 ? -1.287 13.789 -0.636 1 95.5 47 TYR B O 1
ATOM 1176 N N . ASN B 1 48 ? 0.259 12.25 -1.106 1 94.56 48 ASN B N 1
ATOM 1177 C CA . ASN B 1 48 ? 0.767 12.852 -2.336 1 94.56 48 ASN B CA 1
ATOM 1178 C C . ASN B 1 48 ? 0.753 11.852 -3.492 1 94.56 48 ASN B C 1
ATOM 1180 O O . ASN B 1 48 ? 0.066 10.836 -3.43 1 94.56 48 ASN B O 1
ATOM 1184 N N . LYS B 1 49 ? 1.507 12.062 -4.52 1 93.44 49 LYS B N 1
ATOM 1185 C CA . LYS B 1 49 ? 1.424 11.242 -5.727 1 93.44 49 LYS B CA 1
ATOM 1186 C C . LYS B 1 49 ? 1.823 9.797 -5.445 1 93.44 49 LYS B C 1
ATOM 1188 O O . LYS B 1 49 ? 1.341 8.875 -6.102 1 93.44 49 LYS B O 1
ATOM 1193 N N . ASN B 1 50 ? 2.57 9.57 -4.367 1 93.62 50 ASN B N 1
ATOM 1194 C CA . ASN B 1 50 ? 3.135 8.227 -4.25 1 93.62 50 ASN B CA 1
ATOM 1195 C C . ASN B 1 50 ? 2.959 7.668 -2.842 1 93.62 50 ASN B C 1
ATOM 1197 O O . ASN B 1 50 ? 3.352 6.531 -2.566 1 93.62 50 ASN B O 1
ATOM 1201 N N . THR B 1 51 ? 2.404 8.523 -1.964 1 94.06 51 THR B N 1
ATOM 1202 C CA . THR B 1 51 ? 2.402 8.094 -0.572 1 94.06 51 THR B CA 1
ATOM 1203 C C . THR B 1 51 ? 1.058 8.391 0.086 1 94.06 51 THR B C 1
ATOM 1205 O O . THR B 1 51 ? 0.476 9.453 -0.136 1 94.06 51 THR B O 1
ATOM 1208 N N . VAL B 1 52 ? 0.616 7.445 0.947 1 96.69 52 VAL B N 1
ATOM 1209 C CA . VAL B 1 52 ? -0.533 7.652 1.822 1 96.69 52 VAL B CA 1
ATOM 1210 C C . VAL B 1 52 ? -0.102 7.52 3.281 1 96.69 52 VAL B C 1
ATOM 1212 O O . VAL B 1 52 ? 0.437 6.488 3.686 1 96.69 52 VAL B O 1
ATOM 1215 N N . LEU B 1 53 ? -0.289 8.625 3.998 1 93.94 53 LEU B N 1
ATOM 1216 C CA . LEU B 1 53 ? -0.11 8.609 5.445 1 93.94 53 LEU B CA 1
ATOM 1217 C C . LEU B 1 53 ? -1.454 8.5 6.156 1 93.94 53 LEU B C 1
ATOM 1219 O O . LEU B 1 53 ? -2.346 9.328 5.945 1 93.94 53 LEU B O 1
ATOM 1223 N N . CYS B 1 54 ? -1.617 7.414 6.93 1 94.56 54 CYS B N 1
ATOM 1224 C CA . CYS B 1 54 ? -2.85 7.188 7.676 1 94.56 54 CYS B CA 1
ATOM 1225 C C . CYS B 1 54 ? -2.705 7.648 9.125 1 94.56 54 CYS B C 1
ATOM 1227 O O . CYS B 1 54 ? -1.848 7.152 9.852 1 94.56 54 CYS B O 1
ATOM 1229 N N . VAL B 1 55 ? -3.613 8.609 9.531 1 91.62 55 VAL B N 1
ATOM 1230 C CA . VAL B 1 55 ? -3.512 9.188 10.867 1 91.62 55 VAL B CA 1
ATOM 1231 C C . VAL B 1 55 ? -4.879 9.164 11.547 1 91.62 55 VAL B C 1
ATOM 1233 O O . VAL B 1 55 ? -5.898 9.438 10.914 1 91.62 55 VAL B O 1
ATOM 1236 N N . SER B 1 56 ? -4.867 8.68 12.758 1 90.38 56 SER B N 1
ATOM 1237 C CA . SER B 1 56 ? -6.102 8.812 13.531 1 90.38 56 SER B CA 1
ATOM 1238 C C . SER B 1 56 ? -6.441 10.273 13.789 1 90.38 56 SER B C 1
ATOM 1240 O O . SER B 1 56 ? -5.574 11.055 14.188 1 90.38 56 SER B O 1
ATOM 1242 N N . ALA B 1 57 ? -7.633 10.625 13.539 1 85.94 57 ALA B N 1
ATOM 1243 C CA . ALA B 1 57 ? -8.086 11.992 13.758 1 85.94 57 ALA B CA 1
ATOM 1244 C C . ALA B 1 57 ? -8.391 12.234 15.234 1 85.94 57 ALA B C 1
ATOM 1246 O O . ALA B 1 57 ? -8.5 13.383 15.672 1 85.94 57 ALA B O 1
ATOM 1247 N N . VAL B 1 58 ? -8.641 11.211 16.078 1 81.12 58 VAL B N 1
ATOM 1248 C CA . VAL B 1 58 ? -9.062 11.383 17.453 1 81.12 58 VAL B CA 1
ATOM 1249 C C . VAL B 1 58 ? -7.898 11.062 18.391 1 81.12 58 VAL B C 1
ATOM 1251 O O . VAL B 1 58 ? -8 11.25 19.609 1 81.12 58 VAL B O 1
ATOM 1254 N N . GLY B 1 59 ? -6.609 10.82 18 1 71.38 59 GLY B N 1
ATOM 1255 C CA . GLY B 1 59 ? -5.504 10.469 18.875 1 71.38 59 GLY B CA 1
ATOM 1256 C C . GLY B 1 59 ? -4.301 11.383 18.703 1 71.38 59 GLY B C 1
ATOM 1257 O O . GLY B 1 59 ? -4.094 11.953 17.641 1 71.38 59 GLY B O 1
ATOM 1258 N N . GLU B 1 60 ? -3.736 11.844 19.859 1 65.88 60 GLU B N 1
ATOM 1259 C CA . GLU B 1 60 ? -2.537 12.672 19.875 1 65.88 60 GLU B CA 1
ATOM 1260 C C . GLU B 1 60 ? -1.285 11.844 19.609 1 65.88 60 GLU B C 1
ATOM 1262 O O . GLU B 1 60 ? -1.185 10.703 20.062 1 65.88 60 GLU B O 1
ATOM 1267 N N . GLY B 1 61 ? -0.337 12.383 18.797 1 63.53 61 GLY B N 1
ATOM 1268 C CA . GLY B 1 61 ? 1.02 11.859 18.781 1 63.53 61 GLY B CA 1
ATOM 1269 C C . GLY B 1 61 ? 1.196 10.711 17.812 1 63.53 61 GLY B C 1
ATOM 1270 O O . GLY B 1 61 ? 2.227 10.031 17.828 1 63.53 61 GLY B O 1
ATOM 1271 N N . ASP B 1 62 ? 0.152 10.445 16.953 1 64.62 62 ASP B N 1
ATOM 1272 C CA . ASP B 1 62 ? 0.359 9.273 16.125 1 64.62 62 ASP B CA 1
ATOM 1273 C C . ASP B 1 62 ? 1.199 9.609 14.891 1 64.62 62 ASP B C 1
ATOM 1275 O O . ASP B 1 62 ? 0.92 10.586 14.195 1 64.62 62 ASP B O 1
ATOM 1279 N N . SER B 1 63 ? 2.404 9.117 14.773 1 70.88 63 SER B N 1
ATOM 1280 C CA . SER B 1 63 ? 3.312 9.328 13.648 1 70.88 63 SER B CA 1
ATOM 1281 C C . SER B 1 63 ? 2.711 8.805 12.352 1 70.88 63 SER B C 1
ATOM 1283 O O . SER B 1 63 ? 3.164 9.164 11.258 1 70.88 63 SER B O 1
ATOM 1285 N N . GLY B 1 64 ? 1.465 8.406 12.477 1 83 64 GLY B N 1
ATOM 1286 C CA . GLY B 1 64 ? 0.748 7.902 11.312 1 83 64 GLY B CA 1
ATOM 1287 C C . GLY B 1 64 ? 1.435 6.719 10.656 1 83 64 GLY B C 1
ATOM 1288 O O . GLY B 1 64 ? 2.615 6.465 10.906 1 83 64 GLY B O 1
ATOM 1289 N N . ASP B 1 65 ? 0.776 5.902 9.883 1 89.31 65 ASP B N 1
ATOM 1290 C CA . ASP B 1 65 ? 1.257 4.754 9.117 1 89.31 65 ASP B CA 1
ATOM 1291 C C . ASP B 1 65 ? 1.306 5.07 7.625 1 89.31 65 ASP B C 1
ATOM 1293 O O . ASP B 1 65 ? 0.524 5.887 7.133 1 89.31 65 ASP B O 1
ATOM 1297 N N . ARG B 1 66 ? 2.33 4.395 6.93 1 94.06 66 ARG B N 1
ATOM 1298 C CA . ARG B 1 66 ? 2.584 4.84 5.562 1 94.06 66 ARG B CA 1
ATOM 1299 C C . ARG B 1 66 ? 2.514 3.672 4.582 1 94.06 66 ARG B C 1
ATOM 1301 O O . ARG B 1 66 ? 3.115 2.621 4.816 1 94.06 66 ARG B O 1
ATOM 1308 N N . VAL B 1 67 ? 1.768 3.854 3.527 1 97.12 67 VAL B N 1
ATOM 1309 C CA . VAL B 1 67 ? 1.733 2.979 2.361 1 97.12 67 VAL B CA 1
ATOM 1310 C C . VAL B 1 67 ? 2.279 3.721 1.143 1 97.12 67 VAL B C 1
ATOM 1312 O O . VAL B 1 67 ? 1.859 4.844 0.852 1 97.12 67 VAL B O 1
ATOM 1315 N N . GLU B 1 68 ? 3.213 3.062 0.408 1 96.56 68 GLU B N 1
ATOM 1316 C CA . GLU B 1 68 ? 3.861 3.744 -0.708 1 96.56 68 GLU B CA 1
ATOM 1317 C C . GLU B 1 68 ? 3.648 2.99 -2.016 1 96.56 68 GLU B C 1
ATOM 1319 O O . GLU B 1 68 ? 3.703 1.759 -2.045 1 96.56 68 GLU B O 1
ATOM 1324 N N . PHE B 1 69 ? 3.375 3.752 -2.998 1 94.88 69 PHE B N 1
ATOM 1325 C CA . PHE B 1 69 ? 3.303 3.316 -4.387 1 94.88 69 PHE B CA 1
ATOM 1326 C C . PHE B 1 69 ? 4.629 3.547 -5.098 1 94.88 69 PHE B C 1
ATOM 1328 O O . PHE B 1 69 ? 4.895 4.648 -5.586 1 94.88 69 PHE B O 1
ATOM 1335 N N . SER B 1 70 ? 5.41 2.5 -5.113 1 91.25 70 SER B N 1
ATOM 1336 C CA . SER B 1 70 ? 6.824 2.707 -5.398 1 91.25 70 SER B CA 1
ATOM 1337 C C . SER B 1 70 ? 7.211 2.102 -6.746 1 91.25 70 SER B C 1
ATOM 1339 O O . SER B 1 70 ? 8.367 2.188 -7.16 1 91.25 70 SER B O 1
ATOM 1341 N N . GLY B 1 71 ? 6.352 1.587 -7.414 1 86.25 71 GLY B N 1
ATOM 1342 C CA . GLY B 1 71 ? 6.684 1.049 -8.719 1 86.25 71 GLY B CA 1
ATOM 1343 C C . GLY B 1 71 ? 7.082 2.117 -9.727 1 86.25 71 GLY B C 1
ATOM 1344 O O . GLY B 1 71 ? 6.684 3.275 -9.594 1 86.25 71 GLY B O 1
ATOM 1345 N N . ALA B 1 72 ? 7.914 1.688 -10.656 1 85.19 72 ALA B N 1
ATOM 1346 C CA . ALA B 1 72 ? 8.281 2.615 -11.719 1 85.19 72 ALA B CA 1
ATOM 1347 C C . ALA B 1 72 ? 7.039 3.145 -12.438 1 85.19 72 ALA B C 1
ATOM 1349 O O . ALA B 1 72 ? 6.199 2.367 -12.898 1 85.19 72 ALA B O 1
ATOM 1350 N N . GLY B 1 73 ? 6.906 4.492 -12.461 1 87.56 73 GLY B N 1
ATOM 1351 C CA . GLY B 1 73 ? 5.789 5.117 -13.148 1 87.56 73 GLY B CA 1
ATOM 1352 C C . GLY B 1 73 ? 4.492 5.059 -12.359 1 87.56 73 GLY B C 1
ATOM 1353 O O . GLY B 1 73 ? 3.449 5.512 -12.836 1 87.56 73 GLY B O 1
ATOM 1354 N N . ASP B 1 74 ? 4.574 4.488 -11.219 1 91.38 74 ASP B N 1
ATOM 1355 C CA . ASP B 1 74 ? 3.35 4.391 -10.438 1 91.38 74 ASP B CA 1
ATOM 1356 C C . ASP B 1 74 ? 3.043 5.707 -9.727 1 91.38 74 ASP B C 1
ATOM 1358 O O . ASP B 1 74 ? 3.957 6.438 -9.344 1 91.38 74 ASP B O 1
ATOM 1362 N N . SER B 1 75 ? 1.819 6.004 -9.656 1 95.38 75 SER B N 1
ATOM 1363 C CA . SER B 1 75 ? 1.307 7.168 -8.945 1 95.38 75 SER B CA 1
ATOM 1364 C C . SER B 1 75 ? -0.17 7 -8.602 1 95.38 75 SER B C 1
ATOM 1366 O O . SER B 1 75 ? -0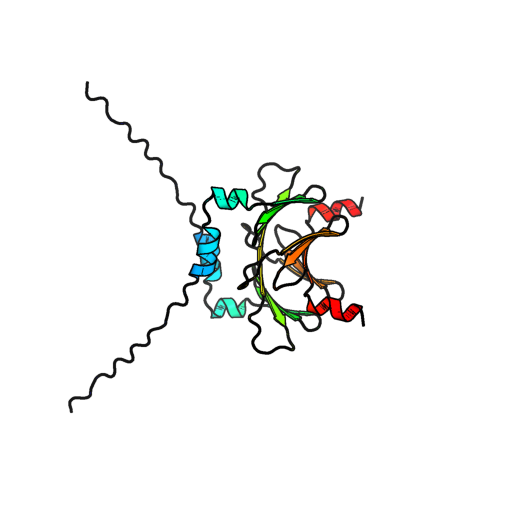.882 6.234 -9.258 1 95.38 75 SER B O 1
ATOM 1368 N N . ILE B 1 76 ? -0.593 7.691 -7.578 1 97.19 76 ILE B N 1
ATOM 1369 C CA . ILE B 1 76 ? -2.018 7.793 -7.281 1 97.19 76 ILE B CA 1
ATOM 1370 C C . ILE B 1 76 ? -2.682 8.758 -8.258 1 97.19 76 ILE B C 1
ATOM 1372 O O . ILE B 1 76 ? -2.383 9.953 -8.258 1 97.19 76 ILE B O 1
ATOM 1376 N N . LEU B 1 77 ? -3.521 8.227 -9.062 1 96.88 77 LEU B N 1
ATOM 1377 C CA . LEU B 1 77 ? -4.219 9.008 -10.078 1 96.88 77 LEU B CA 1
ATOM 1378 C C . LEU B 1 77 ? -5.414 9.734 -9.477 1 96.88 77 LEU B C 1
ATOM 1380 O O . LEU B 1 77 ? -5.859 10.758 -10.008 1 96.88 77 LEU B O 1
ATOM 1384 N N . GLY B 1 78 ? -6.02 9.109 -8.438 1 96.5 78 GLY B N 1
ATOM 1385 C CA . GLY B 1 78 ? -7.203 9.625 -7.77 1 96.5 78 GLY B CA 1
ATOM 1386 C C . GLY B 1 78 ? -7.582 8.844 -6.527 1 96.5 78 GLY B C 1
ATOM 1387 O O . GLY B 1 78 ? -7.02 7.773 -6.266 1 96.5 78 GLY B O 1
ATOM 1388 N N . VAL B 1 79 ? -8.461 9.547 -5.805 1 96.94 79 VAL B N 1
ATOM 1389 C CA . VAL B 1 79 ? -8.938 8.906 -4.586 1 96.94 79 VAL B CA 1
ATOM 1390 C C . VAL B 1 79 ? -10.461 8.984 -4.531 1 96.94 79 VAL B C 1
ATOM 1392 O O . VAL B 1 79 ? -11.062 9.953 -4.996 1 96.94 79 VAL B O 1
ATOM 1395 N N . GLY B 1 80 ? -10.984 7.844 -4.09 1 94.62 80 GLY B N 1
ATOM 1396 C CA . GLY B 1 80 ? -12.414 7.785 -3.84 1 94.62 80 GLY B CA 1
ATOM 1397 C C . GLY B 1 80 ? -12.773 7.039 -2.566 1 94.62 80 GLY B C 1
ATOM 1398 O O . GLY B 1 80 ? -11.898 6.75 -1.747 1 94.62 80 GLY B O 1
ATOM 1399 N N . ARG B 1 81 ? -14.117 6.934 -2.346 1 94 81 ARG B N 1
ATOM 1400 C CA . ARG B 1 81 ? -14.57 6.188 -1.176 1 94 81 AR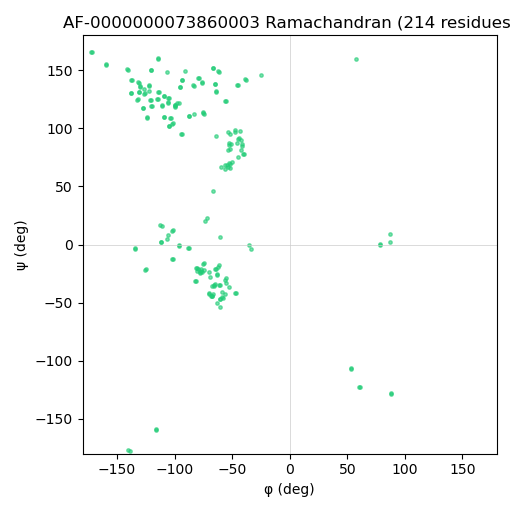G B CA 1
ATOM 1401 C C . ARG B 1 81 ? -15.773 5.312 -1.518 1 94 81 ARG B C 1
ATOM 1403 O O . ARG B 1 81 ? -16.672 5.73 -2.256 1 94 81 ARG B O 1
ATOM 1410 N N . SER B 1 82 ? -15.594 4.121 -1.109 1 94.38 82 SER B N 1
ATOM 1411 C CA . SER B 1 82 ? -16.75 3.234 -1.059 1 94.38 82 SER B CA 1
ATOM 1412 C C . SER B 1 82 ? -17.266 3.074 0.369 1 94.38 82 SER B C 1
ATOM 1414 O O . SER B 1 82 ? -16.656 2.361 1.174 1 94.38 82 SER B O 1
ATOM 1416 N N . GLN B 1 83 ? -18.375 3.723 0.725 1 88.5 83 GLN B N 1
ATOM 1417 C CA . GLN B 1 83 ? -18.844 3.85 2.102 1 88.5 83 GLN B CA 1
ATOM 1418 C C . GLN B 1 83 ? -17.75 4.414 3.004 1 88.5 83 GLN B C 1
ATOM 1420 O O . GLN B 1 83 ? -17.312 5.559 2.834 1 88.5 83 GLN B O 1
ATOM 1425 N N . ARG B 1 84 ? -17.078 3.719 3.891 1 86.94 84 ARG B N 1
ATOM 1426 C CA . ARG B 1 84 ? -16.031 4.223 4.785 1 86.94 84 ARG B CA 1
ATOM 1427 C C . ARG B 1 84 ? -14.672 3.66 4.41 1 86.94 84 ARG B C 1
ATOM 1429 O O . ARG B 1 84 ? -13.719 3.752 5.188 1 86.94 84 ARG B O 1
ATOM 1436 N N . LEU B 1 85 ? -14.648 3.129 3.223 1 93.25 85 LEU B N 1
ATOM 1437 C CA . LEU B 1 85 ? -13.414 2.512 2.746 1 93.25 85 LEU B CA 1
ATOM 1438 C C . LEU B 1 85 ? -12.695 3.424 1.758 1 93.25 85 LEU B C 1
ATOM 1440 O O . LEU B 1 85 ? -13.18 3.645 0.646 1 93.25 85 LEU B O 1
ATOM 1444 N N . PRO B 1 86 ? -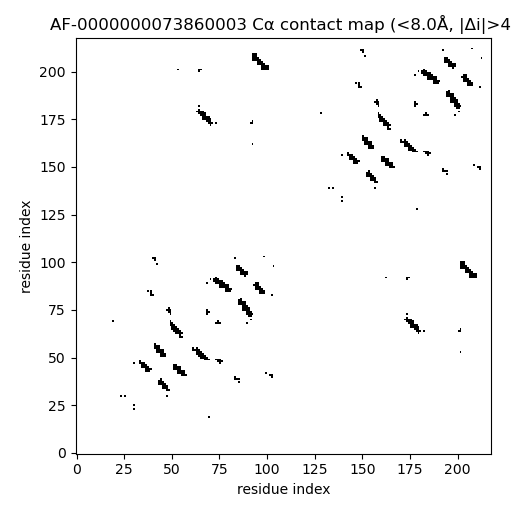11.586 4.02 2.09 1 96.75 86 PRO B N 1
ATOM 1445 C CA . PRO B 1 86 ? -10.836 4.809 1.113 1 96.75 86 PRO B CA 1
ATOM 1446 C C . PRO B 1 86 ? -10.281 3.959 -0.028 1 96.75 86 PRO B C 1
ATOM 1448 O O . PRO B 1 86 ? -9.781 2.855 0.206 1 96.75 86 PRO B O 1
ATOM 1451 N N . LEU B 1 87 ? -10.375 4.484 -1.231 1 97.94 87 LEU B N 1
ATOM 1452 C CA . LEU B 1 87 ? -9.898 3.836 -2.447 1 97.94 87 LEU B CA 1
ATOM 1453 C C . LEU B 1 87 ? -8.844 4.691 -3.146 1 97.94 87 LEU B C 1
ATOM 1455 O O . LEU B 1 87 ? -9.094 5.863 -3.447 1 97.94 87 LEU B O 1
ATOM 1459 N N . PHE B 1 88 ? -7.727 4.141 -3.377 1 98 88 PHE B N 1
ATOM 1460 C CA . PHE B 1 88 ? -6.66 4.828 -4.098 1 98 88 PHE B CA 1
ATOM 1461 C C . PHE B 1 88 ? -6.43 4.191 -5.465 1 98 88 PHE B C 1
ATOM 1463 O O . PHE B 1 88 ? -6.059 3.018 -5.551 1 98 88 PHE B O 1
ATOM 1470 N N . PHE B 1 89 ? -6.625 5.039 -6.461 1 97.62 89 PHE B N 1
ATOM 1471 C CA . PHE B 1 89 ? -6.434 4.562 -7.824 1 97.62 89 PHE B CA 1
ATOM 1472 C C . PHE B 1 89 ? -4.977 4.711 -8.25 1 97.62 89 PHE B C 1
ATOM 1474 O O . PHE B 1 89 ? -4.488 5.832 -8.414 1 97.62 89 PHE B O 1
ATOM 1481 N N . SER B 1 90 ? -4.301 3.574 -8.398 1 96.56 90 SER B N 1
ATOM 1482 C CA . SER B 1 90 ? -2.895 3.516 -8.789 1 96.56 90 SER B CA 1
ATOM 1483 C C . SER B 1 90 ? -2.742 3.359 -10.297 1 96.56 90 SER B C 1
ATOM 1485 O O . SER B 1 90 ? -3.482 2.6 -10.93 1 96.56 90 SER B O 1
ATOM 1487 N N . ALA B 1 91 ? -1.769 4.016 -10.812 1 95.75 91 ALA B N 1
ATOM 1488 C CA . ALA B 1 91 ? -1.521 3.965 -12.25 1 95.75 91 ALA B CA 1
ATOM 1489 C C . ALA B 1 91 ? -1.156 2.553 -12.695 1 95.75 91 ALA B C 1
ATOM 1491 O O . ALA B 1 91 ? -1.403 2.174 -13.844 1 95.75 91 ALA B O 1
ATOM 1492 N N . THR B 1 92 ? -0.599 1.721 -11.734 1 92.94 92 THR B N 1
ATOM 1493 C CA . THR B 1 92 ? -0.048 0.45 -12.195 1 92.94 92 THR B CA 1
ATOM 1494 C C . THR B 1 92 ? -0.667 -0.716 -11.43 1 92.94 92 THR B C 1
ATOM 1496 O O . THR B 1 92 ? -0.74 -1.834 -11.945 1 92.94 92 THR B O 1
ATOM 1499 N N . ASN B 1 93 ? -1.22 -0.479 -10.227 1 93.69 93 ASN B N 1
ATOM 1500 C CA . ASN B 1 93 ? -1.672 -1.565 -9.359 1 93.69 93 ASN B CA 1
ATOM 1501 C C . ASN B 1 93 ? -3.186 -1.74 -9.43 1 93.69 93 ASN B C 1
ATOM 1503 O O . ASN B 1 93 ? -3.715 -2.768 -9 1 93.69 93 ASN B O 1
ATOM 1507 N N . GLY B 1 94 ? -3.883 -0.845 -9.977 1 95.44 94 GLY B N 1
ATOM 1508 C CA . GLY B 1 94 ? -5.332 -0.808 -9.867 1 95.44 94 GLY B CA 1
ATOM 1509 C C . GLY B 1 94 ? -5.824 -0.06 -8.648 1 95.44 94 GLY B C 1
ATOM 1510 O O . GLY B 1 94 ? -5.406 1.071 -8.391 1 95.44 94 GLY B O 1
ATOM 1511 N N . ILE B 1 95 ? -6.699 -0.691 -7.848 1 97 95 ILE B N 1
ATOM 1512 C CA . ILE B 1 95 ? -7.258 -0.039 -6.668 1 97 95 ILE B CA 1
ATOM 1513 C C . ILE B 1 95 ? -6.609 -0.606 -5.406 1 97 95 ILE B C 1
ATOM 1515 O O . ILE B 1 95 ? -6.578 -1.823 -5.211 1 97 95 ILE B O 1
ATOM 1519 N N . VAL B 1 96 ? -6.094 0.249 -4.605 1 98.06 96 VAL B N 1
ATOM 1520 C CA . VAL B 1 96 ? -5.59 -0.104 -3.279 1 98.06 96 VAL B CA 1
ATOM 1521 C C . VAL B 1 96 ? -6.516 0.47 -2.207 1 98.06 96 VAL B C 1
ATOM 1523 O O . VAL B 1 96 ? -6.805 1.668 -2.205 1 98.06 96 VAL B O 1
ATOM 1526 N N . SER B 1 97 ? -6.93 -0.345 -1.342 1 98.19 97 SER B N 1
ATOM 1527 C CA . SER B 1 97 ? -7.793 0.101 -0.254 1 98.19 97 SER B CA 1
ATOM 1528 C C . SER B 1 97 ? -7.16 -0.182 1.105 1 98.19 97 SER B C 1
ATOM 1530 O O . SER B 1 97 ? -6.43 -1.162 1.265 1 98.19 97 SER B O 1
ATOM 1532 N N . ILE B 1 98 ? -7.492 0.668 2.07 1 97.69 98 ILE B N 1
ATOM 1533 C CA . ILE B 1 98 ? -6.961 0.538 3.424 1 97.69 98 ILE B CA 1
ATOM 1534 C C . ILE B 1 98 ? -8.109 0.537 4.43 1 97.69 98 ILE B C 1
ATOM 1536 O O . ILE B 1 98 ? -8.891 1.492 4.496 1 97.69 98 ILE B O 1
ATOM 1540 N N . THR B 1 99 ? -8.219 -0.59 5.145 1 95.75 99 THR B N 1
ATOM 1541 C CA . THR B 1 99 ? -9.172 -0.684 6.246 1 95.75 99 THR B CA 1
ATOM 1542 C C . THR B 1 99 ? -8.453 -0.595 7.59 1 95.75 99 THR B C 1
ATOM 1544 O O . THR B 1 99 ? -7.863 -1.574 8.047 1 95.75 99 THR B O 1
ATOM 1547 N N . PRO B 1 100 ? -8.555 0.615 8.156 1 92.12 100 PRO B N 1
ATOM 1548 C CA . PRO B 1 100 ? -7.871 0.739 9.445 1 92.12 100 PRO B CA 1
ATOM 1549 C C . PRO B 1 100 ? -8.438 -0.2 10.508 1 92.12 100 PRO B C 1
ATOM 1551 O O . PRO B 1 100 ? -9.617 -0.555 10.453 1 92.12 100 PRO B O 1
ATOM 1554 N N . THR B 1 101 ? -7.641 -0.649 11.43 1 86.5 101 THR B N 1
ATOM 1555 C CA . THR B 1 101 ? -8.062 -1.509 12.531 1 86.5 101 THR B CA 1
ATOM 1556 C C . THR B 1 101 ? -9.195 -0.855 13.32 1 86.5 101 THR B C 1
ATOM 1558 O O . THR B 1 101 ? -10.086 -1.542 13.82 1 86.5 101 THR B O 1
ATOM 1561 N N . THR B 1 102 ? -9.211 0.504 13.359 1 75.81 102 THR B N 1
ATOM 1562 C CA . THR B 1 102 ? -10.203 1.255 14.117 1 75.81 102 THR B CA 1
ATOM 1563 C C . THR B 1 102 ? -11.547 1.259 13.391 1 75.81 102 THR B C 1
ATOM 1565 O O . THR B 1 102 ? -12.578 1.547 13.992 1 75.81 102 THR B O 1
ATOM 1568 N N . ALA B 1 103 ? -11.609 1.07 12.102 1 64.69 103 ALA B N 1
ATOM 1569 C CA . ALA B 1 103 ? -12.852 1.058 11.336 1 64.69 103 ALA B CA 1
ATOM 1570 C C . ALA B 1 103 ? -13.695 -0.162 11.688 1 64.69 103 ALA B C 1
ATOM 1572 O O . ALA B 1 103 ? -14.93 -0.115 11.617 1 64.69 103 ALA B O 1
ATOM 1573 N N . ASN B 1 104 ? -13.109 -1.347 11.797 1 57.28 104 ASN B N 1
ATOM 1574 C CA . ASN B 1 104 ? -13.844 -2.582 12.047 1 57.28 104 ASN B CA 1
ATOM 1575 C C . ASN B 1 104 ? -14.586 -2.533 13.383 1 57.28 104 ASN B C 1
ATOM 1577 O O . ASN B 1 104 ? -15.469 -3.352 13.641 1 57.28 104 ASN B O 1
ATOM 1581 N N . THR B 1 105 ? -14.234 -1.702 14.156 1 50.62 105 THR B N 1
ATOM 1582 C CA . THR B 1 105 ? -14.969 -1.676 15.422 1 50.62 105 THR B CA 1
ATOM 1583 C C . THR B 1 105 ? -16.328 -1.021 15.242 1 50.62 105 THR B C 1
ATOM 1585 O O . THR B 1 105 ? -17.219 -1.176 16.078 1 50.62 105 THR B O 1
ATOM 1588 N N . SER B 1 106 ? -16.5 -0.297 14.297 1 51.88 106 SER B N 1
ATOM 1589 C CA . SER B 1 106 ? -17.797 0.352 14.266 1 51.88 106 SER B CA 1
ATOM 1590 C C . SER B 1 106 ? -18.891 -0.613 13.789 1 51.88 106 SER B C 1
ATOM 1592 O O . SER B 1 106 ? -20.078 -0.302 13.867 1 51.88 106 SER B O 1
ATOM 1594 N N . THR B 1 107 ? -18.531 -1.647 13.031 1 42.41 107 THR B N 1
ATOM 1595 C CA . THR B 1 107 ? -19.672 -2.414 12.555 1 42.41 107 THR B CA 1
ATOM 1596 C C . THR B 1 107 ? -20.156 -3.391 13.625 1 42.41 107 THR B C 1
ATOM 1598 O O . THR B 1 107 ? -21.203 -4.016 13.477 1 42.41 107 THR B O 1
ATOM 1601 N N . LEU B 1 108 ? -19.344 -3.662 14.484 1 37.59 108 LEU B N 1
ATOM 1602 C CA . LEU B 1 108 ? -19.922 -4.637 15.406 1 37.59 108 LEU B CA 1
ATOM 1603 C C . LEU B 1 108 ? -20.672 -3.943 16.531 1 37.59 108 LEU B C 1
ATOM 1605 O O . LEU B 1 108 ? -21.125 -4.598 17.469 1 37.59 108 LEU B O 1
ATOM 1609 N N . GLY B 1 109 ? -20.719 -2.744 16.656 1 33.94 109 GLY B N 1
ATOM 1610 C CA . GLY B 1 109 ? -21.625 -2.221 17.672 1 33.94 109 GLY B CA 1
ATOM 1611 C C . GLY B 1 109 ? -22.953 -1.772 17.094 1 33.94 109 GLY B C 1
ATOM 1612 O O . GLY B 1 109 ? -23.047 -1.475 15.898 1 33.94 109 GLY B O 1
#

Foldseek 3Di:
DPPPDPPPPPPPPPPPPVVLVVVVVDPPVVNVVQWDWDDFPQWIWIDGFFKTWIDGNPDPPDPTDMDTRRDDVKTFPDWDDDRRWIWTQIPPPGIDIDDDPVNVVVVVD/DPPDPPPVPPPPPPPPPVVLVPVVVDPPVVNVVQWDWDDQPQWIWIDGFFKTFIDGNVDPPDPTDMDTRRDDVKTFPDWDDDRRWIWTQIPPPGIDIDDDPVNVVVVVD

Secondary structure (DSSP, 8-state):
----------------THHHHHHTTS-HHHHHHT-EEEEETTEEEEE-SSEEEEEESS-SS---EEEEE-STT--EEEEEEETTEEEEEETTTEEEEEE-TTTGGGT--/----------------THHHHHHT---HHHHHHT-EEEEETTEEEEE-SSEEEEEESS-SS---EEEEE-STT--EEEEEEETTEEEEEETTTEEEEEE-TTTGGGT--

InterPro domains:
  IPR015943 WD40/YVTN repeat-like-containing domain superfamily [G3DSA:2.130.10.10] (2-102)

Radius of gyration: 21.96 Å; Cα contacts (8 Å, |Δi|>4): 351; chains: 2; bounding box: 78×61×50 Å